Protein AF-A0A7Y5PZ79-F1 (afdb_monomer_lite)

Secondary structure (DSSP, 8-state):
-PPPPTTSGGGGEEEEES-SEEEGGG-EEEEEEEESS-----EEEEEEE-TTT--EEEEEEES-TT-----EEEEGGGSPSEEEEEEEEEEETTPPEEEEEEEEEEESSHHHHHHHHHHHHHHHTTTS-HHHHHHHHHHHHHHHHHHT----SS---HHHHHHHHHHHHHHHTTT----STT--EEEEEEEE-SS-EEEEEEEE-TT-BTTBPEEEEEEE--TT--STHHHHTGGGTHHHHHHHHHT-EEEEE---S---HHHHHHHHHHHHTTS-EEEEEEEEEE-THHHHHHHHHHHHHHHHH-------TT-EEE--S----------

Structure (mmCIF, N/CA/C/O backbone):
data_AF-A0A7Y5PZ79-F1
#
_entry.id   AF-A0A7Y5PZ79-F1
#
loop_
_atom_site.group_PDB
_atom_site.id
_atom_site.type_symbol
_atom_site.label_atom_id
_atom_site.label_alt_id
_atom_site.label_comp_id
_atom_site.label_asym_id
_atom_site.label_entity_id
_atom_site.label_seq_id
_atom_site.pdbx_PDB_ins_code
_atom_site.Cartn_x
_atom_site.Cartn_y
_atom_site.Cartn_z
_atom_site.occupancy
_atom_site.B_iso_or_equiv
_atom_site.auth_seq_id
_atom_site.auth_comp_id
_atom_site.auth_asym_id
_atom_site.auth_atom_id
_atom_site.pdbx_PDB_model_num
ATOM 1 N N . MET A 1 1 ? 39.754 -24.261 5.142 1.00 33.91 1 MET A N 1
ATOM 2 C CA . MET A 1 1 ? 39.285 -23.382 4.053 1.00 33.91 1 MET A CA 1
ATOM 3 C C . MET A 1 1 ? 38.651 -24.274 3.006 1.00 33.91 1 MET A C 1
ATOM 5 O O . MET A 1 1 ? 39.367 -25.058 2.399 1.00 33.91 1 MET A O 1
ATOM 9 N N . ALA A 1 2 ? 37.322 -24.265 2.905 1.00 26.12 2 ALA A N 1
ATOM 10 C CA . ALA A 1 2 ? 36.622 -24.961 1.828 1.00 26.12 2 ALA A CA 1
ATOM 11 C C . ALA A 1 2 ? 36.867 -24.210 0.503 1.00 26.12 2 ALA A C 1
ATOM 13 O O . ALA A 1 2 ? 37.031 -22.988 0.551 1.00 26.12 2 ALA A O 1
ATOM 14 N N . PRO A 1 3 ? 36.936 -24.900 -0.648 1.00 32.75 3 PRO A N 1
ATOM 15 C CA . PRO A 1 3 ? 37.120 -24.236 -1.929 1.00 32.75 3 PRO A CA 1
ATOM 16 C C . PRO A 1 3 ? 35.895 -23.371 -2.249 1.00 32.75 3 PRO A C 1
ATOM 18 O O . PRO A 1 3 ? 34.754 -23.818 -2.127 1.00 32.75 3 PRO A O 1
ATOM 21 N N . TYR A 1 4 ? 36.182 -22.125 -2.617 1.00 32.53 4 TYR A N 1
ATOM 22 C CA . TYR A 1 4 ? 35.267 -21.117 -3.149 1.00 32.53 4 TYR A CA 1
ATOM 23 C C . TYR A 1 4 ? 34.469 -21.725 -4.319 1.00 32.53 4 TYR A C 1
ATOM 25 O O . TYR A 1 4 ? 35.073 -22.319 -5.214 1.00 32.53 4 TYR A O 1
ATOM 33 N N . ARG A 1 5 ? 33.131 -21.658 -4.294 1.00 33.03 5 ARG A N 1
ATOM 34 C CA . ARG A 1 5 ? 32.281 -22.149 -5.391 1.00 33.03 5 ARG A CA 1
ATOM 35 C C . ARG A 1 5 ? 32.004 -21.004 -6.361 1.00 33.03 5 ARG A C 1
ATOM 37 O O . ARG A 1 5 ? 31.430 -19.998 -5.972 1.00 33.03 5 ARG A O 1
ATOM 44 N N . GLU A 1 6 ? 32.344 -21.219 -7.627 1.00 39.41 6 GLU A N 1
ATOM 45 C CA . GLU A 1 6 ? 32.191 -20.328 -8.797 1.00 39.41 6 GLU A CA 1
ATOM 46 C C . GLU A 1 6 ? 30.727 -19.953 -9.162 1.00 39.41 6 GLU A C 1
ATOM 48 O O . GLU A 1 6 ? 30.437 -19.570 -10.290 1.00 39.41 6 GLU A O 1
ATOM 53 N N . GLY A 1 7 ? 29.779 -20.084 -8.228 1.00 38.81 7 GLY A N 1
ATOM 54 C CA . GLY A 1 7 ? 28.352 -19.805 -8.431 1.00 38.81 7 GLY A CA 1
ATOM 55 C C . GLY A 1 7 ? 27.723 -18.856 -7.407 1.00 38.81 7 GLY A C 1
ATOM 56 O O . GLY A 1 7 ? 26.575 -18.466 -7.599 1.00 38.81 7 GLY A O 1
ATOM 57 N N . ASP A 1 8 ? 28.447 -18.470 -6.351 1.00 41.50 8 ASP A N 1
ATOM 58 C CA . ASP A 1 8 ? 27.910 -17.617 -5.276 1.00 41.50 8 ASP A CA 1
ATOM 59 C C . ASP A 1 8 ? 28.097 -16.107 -5.548 1.00 41.50 8 ASP A C 1
ATOM 61 O O . ASP A 1 8 ? 27.495 -15.276 -4.870 1.00 41.50 8 ASP A O 1
ATOM 65 N N . ASP A 1 9 ? 28.873 -15.738 -6.574 1.00 45.56 9 ASP A N 1
ATOM 66 C CA . ASP A 1 9 ? 29.188 -14.339 -6.900 1.00 45.56 9 ASP A CA 1
ATOM 67 C C . ASP A 1 9 ? 28.043 -13.601 -7.617 1.00 45.56 9 ASP A C 1
ATOM 69 O O . ASP A 1 9 ? 27.993 -12.377 -7.615 1.00 45.56 9 ASP A O 1
ATOM 73 N N . TYR A 1 10 ? 27.059 -14.309 -8.174 1.00 47.44 10 TYR A N 1
ATOM 74 C CA . TYR A 1 10 ? 25.989 -13.710 -8.985 1.00 47.44 10 TYR A CA 1
ATOM 75 C C . TYR A 1 10 ? 24.860 -13.034 -8.184 1.00 47.44 10 TYR A C 1
ATOM 77 O O . TYR A 1 10 ? 23.980 -12.406 -8.771 1.00 47.44 10 TYR A O 1
ATOM 85 N N . ALA A 1 11 ? 24.878 -13.124 -6.850 1.00 50.56 11 ALA A N 1
ATOM 86 C CA . ALA A 1 11 ? 23.863 -12.539 -5.965 1.00 50.56 11 ALA A CA 1
ATOM 87 C C . ALA A 1 11 ? 23.956 -11.003 -5.812 1.00 50.56 11 ALA A C 1
ATOM 89 O O . ALA A 1 11 ? 23.213 -10.419 -5.024 1.00 50.56 11 ALA A O 1
ATOM 90 N N . ASN A 1 12 ? 24.861 -10.345 -6.546 1.00 57.88 12 ASN A N 1
ATOM 91 C CA . ASN A 1 12 ? 25.224 -8.942 -6.333 1.00 57.88 12 ASN A CA 1
ATOM 92 C C . ASN A 1 12 ? 24.729 -7.984 -7.427 1.00 57.88 12 ASN A C 1
ATOM 94 O O . ASN A 1 12 ? 25.174 -6.844 -7.455 1.00 57.88 12 ASN A O 1
ATOM 98 N N . LEU A 1 13 ? 23.833 -8.397 -8.325 1.00 61.34 13 LEU A N 1
ATOM 99 C CA . LEU A 1 13 ? 23.245 -7.495 -9.323 1.00 61.34 13 LEU A CA 1
ATOM 100 C C . LEU A 1 13 ? 21.867 -7.006 -8.859 1.00 61.34 13 LEU A C 1
ATOM 102 O O . LEU A 1 13 ? 20.959 -7.802 -8.627 1.00 61.34 13 LEU A O 1
ATOM 106 N N . GLY A 1 14 ? 21.712 -5.689 -8.733 1.00 69.69 14 GLY A N 1
ATOM 107 C CA . GLY A 1 14 ? 20.435 -5.015 -8.527 1.00 69.69 14 GLY A CA 1
ATOM 108 C C . GLY A 1 14 ? 19.861 -4.533 -9.856 1.00 69.69 14 GLY A C 1
ATOM 109 O O . GLY A 1 14 ? 20.581 -3.998 -10.692 1.00 69.69 14 GLY A O 1
ATOM 110 N N . LEU A 1 15 ? 18.558 -4.701 -10.072 1.00 74.44 15 LEU A N 1
ATOM 111 C CA . LEU A 1 15 ? 17.889 -4.112 -11.232 1.00 74.44 15 LEU A CA 1
ATOM 112 C C . LEU A 1 15 ? 17.407 -2.702 -10.902 1.00 74.44 15 LEU A C 1
ATOM 114 O O . LEU A 1 15 ? 16.688 -2.489 -9.924 1.00 74.44 15 LEU A O 1
ATOM 118 N N . VAL A 1 16 ? 17.752 -1.757 -11.768 1.00 76.56 16 VAL A N 1
ATOM 119 C CA . VAL A 1 16 ? 17.289 -0.374 -11.712 1.00 76.56 16 VAL A CA 1
ATOM 120 C C . VAL A 1 16 ? 16.392 -0.114 -12.911 1.00 76.56 16 VAL A C 1
ATOM 122 O O . VAL A 1 16 ? 16.724 -0.411 -14.054 1.00 76.56 16 VAL A O 1
ATOM 125 N N . LEU A 1 17 ? 15.211 0.429 -12.643 1.00 79.38 17 LEU A N 1
ATOM 126 C CA . LEU A 1 17 ? 14.244 0.812 -13.664 1.00 79.38 17 LEU A CA 1
ATOM 127 C C . LEU A 1 17 ? 14.212 2.330 -13.737 1.00 79.38 17 LEU A C 1
ATOM 129 O O . LEU A 1 17 ? 14.071 2.979 -12.703 1.00 79.38 17 LEU A O 1
ATOM 133 N N . SER A 1 18 ? 14.270 2.909 -14.940 1.00 82.88 18 SER A N 1
ATOM 134 C CA . SER A 1 18 ? 14.101 4.365 -15.094 1.00 82.88 18 SER A CA 1
ATOM 135 C C . SER A 1 18 ? 12.718 4.841 -14.660 1.00 82.88 18 SER A C 1
ATOM 137 O O . SER A 1 18 ? 12.537 6.001 -14.297 1.00 82.88 18 SER A O 1
ATOM 139 N N . SER A 1 19 ? 11.733 3.943 -14.682 1.00 88.00 19 SER A N 1
ATOM 140 C CA . SER A 1 19 ? 10.404 4.177 -14.144 1.00 88.00 19 SER A CA 1
ATOM 141 C C . SER A 1 19 ? 9.721 2.846 -13.845 1.00 88.00 19 SER A C 1
ATOM 143 O O . SER A 1 19 ? 9.702 1.963 -14.698 1.00 88.00 19 SER A O 1
ATOM 145 N N . ARG A 1 20 ? 9.127 2.710 -12.657 1.00 90.75 20 ARG A N 1
ATOM 146 C CA . ARG A 1 20 ? 8.216 1.600 -12.323 1.00 90.75 20 ARG A CA 1
ATOM 147 C C . ARG A 1 20 ? 6.754 1.952 -12.609 1.00 90.75 20 ARG A C 1
ATOM 149 O O . ARG A 1 20 ? 5.937 1.055 -12.763 1.00 90.75 20 ARG A O 1
ATOM 156 N N . LEU A 1 21 ? 6.430 3.244 -12.727 1.00 94.12 21 LEU A N 1
ATOM 157 C CA . LEU A 1 21 ? 5.146 3.739 -13.230 1.00 94.12 21 LEU A CA 1
ATOM 158 C C . LEU A 1 21 ? 5.367 4.374 -14.605 1.00 94.12 21 LEU A C 1
ATOM 160 O O . LEU A 1 21 ? 5.636 5.569 -14.733 1.00 94.12 21 LEU A O 1
ATOM 164 N N . CYS A 1 22 ? 5.287 3.559 -15.646 1.00 92.38 22 CYS A N 1
ATOM 165 C CA . CYS A 1 22 ? 5.572 3.950 -17.013 1.00 92.38 22 CYS A CA 1
ATOM 166 C C . CYS A 1 22 ? 4.358 4.616 -17.676 1.00 92.38 22 CYS A C 1
ATOM 168 O O . CYS A 1 22 ? 3.215 4.178 -17.520 1.00 92.38 22 CYS A O 1
ATOM 170 N N . ASN A 1 23 ? 4.609 5.645 -18.486 1.00 91.75 23 ASN A N 1
ATOM 171 C CA . ASN A 1 23 ? 3.589 6.205 -19.362 1.00 91.75 23 ASN A CA 1
ATOM 172 C C . ASN A 1 23 ? 3.627 5.498 -20.721 1.00 91.75 23 ASN A C 1
ATOM 174 O O . ASN A 1 23 ? 4.656 5.452 -21.394 1.00 91.75 23 ASN A O 1
ATOM 178 N N . ARG A 1 24 ? 2.483 4.980 -21.162 1.00 89.12 24 ARG A N 1
ATOM 179 C CA . ARG A 1 24 ? 2.347 4.239 -22.421 1.00 89.12 24 ARG A CA 1
ATOM 180 C C . ARG A 1 24 ? 2.813 5.047 -23.642 1.00 89.12 24 ARG A C 1
ATOM 182 O O . ARG A 1 24 ? 3.353 4.483 -24.594 1.00 89.12 24 ARG A O 1
ATOM 189 N N . SER A 1 25 ? 2.609 6.368 -23.629 1.00 85.38 25 SER A N 1
ATOM 190 C CA . SER A 1 25 ? 2.958 7.256 -24.747 1.00 85.38 25 SER A CA 1
ATOM 191 C C . SER A 1 25 ? 4.455 7.523 -24.898 1.00 85.38 25 SER A C 1
ATOM 193 O O . SER A 1 25 ? 4.878 7.864 -26.009 1.00 85.38 25 SER A O 1
ATOM 195 N N . ASP A 1 26 ? 5.238 7.344 -23.827 1.00 82.75 26 ASP A N 1
ATOM 196 C CA . ASP A 1 26 ? 6.700 7.533 -23.832 1.00 82.75 26 ASP A CA 1
ATOM 197 C C . ASP A 1 26 ? 7.348 6.558 -24.822 1.00 82.75 26 ASP A C 1
ATOM 199 O O . ASP A 1 26 ? 8.379 6.831 -25.429 1.00 82.75 26 ASP A O 1
ATOM 203 N N . GLY A 1 27 ? 6.665 5.442 -25.079 1.00 71.50 27 GLY A N 1
ATOM 204 C CA . GLY A 1 27 ? 7.021 4.464 -26.084 1.00 71.50 27 GLY A CA 1
ATOM 205 C C . GLY A 1 27 ? 8.092 3.504 -25.607 1.00 71.50 27 GLY A C 1
ATOM 206 O O . GLY A 1 27 ? 7.957 2.328 -25.913 1.00 71.50 27 GLY A O 1
ATOM 207 N N . THR A 1 28 ? 9.076 3.959 -24.830 1.00 72.00 28 THR A N 1
ATOM 208 C CA . THR A 1 28 ? 10.089 3.093 -24.224 1.00 72.00 28 THR A CA 1
ATOM 209 C C . THR A 1 28 ? 10.301 3.367 -22.737 1.00 72.00 28 THR A C 1
ATOM 211 O O . THR A 1 28 ? 10.193 4.499 -22.274 1.00 72.00 28 THR A O 1
ATOM 214 N N . THR A 1 29 ? 10.599 2.314 -21.975 1.00 75.00 29 THR A N 1
ATOM 215 C CA . THR A 1 29 ? 11.223 2.399 -20.641 1.00 75.00 29 THR A CA 1
ATOM 216 C C . THR A 1 29 ? 12.551 1.654 -20.673 1.00 75.00 29 THR A C 1
ATOM 218 O O . THR A 1 29 ? 12.747 0.836 -21.571 1.00 75.00 29 THR A O 1
ATOM 221 N N . SER A 1 30 ? 13.454 1.960 -19.740 1.00 75.50 30 SER A N 1
ATOM 222 C CA . SER A 1 30 ? 14.789 1.365 -19.666 1.00 75.50 30 SER A CA 1
ATOM 223 C C . SER A 1 30 ? 14.988 0.602 -18.363 1.00 75.50 30 SER A C 1
ATOM 225 O O . SER A 1 30 ? 14.691 1.108 -17.279 1.00 75.50 30 SER A O 1
ATOM 227 N N . VAL A 1 31 ? 15.550 -0.594 -18.488 1.00 74.25 31 VAL A N 1
ATOM 228 C CA . VAL A 1 31 ? 16.067 -1.403 -17.380 1.00 74.25 31 VAL A CA 1
ATOM 229 C C . VAL A 1 31 ? 17.585 -1.303 -17.409 1.00 74.25 31 VAL A C 1
ATOM 231 O O . VAL A 1 31 ? 18.147 -1.360 -18.493 1.00 74.25 31 VAL A O 1
ATOM 234 N N . SER A 1 32 ? 18.241 -1.161 -16.266 1.00 71.88 32 SER A N 1
ATOM 235 C CA . SER A 1 32 ? 19.691 -1.283 -16.109 1.00 71.88 32 SER A CA 1
ATOM 236 C C . SER A 1 32 ? 20.014 -2.245 -14.970 1.00 71.88 32 SER A C 1
ATOM 238 O O . SER A 1 32 ? 19.192 -2.455 -14.077 1.00 71.88 32 SER A O 1
ATOM 240 N N . ALA A 1 33 ? 21.203 -2.840 -14.999 1.00 69.56 33 ALA A N 1
ATOM 241 C CA . ALA A 1 33 ? 21.708 -3.653 -13.903 1.00 69.56 33 ALA A CA 1
ATOM 242 C C . ALA A 1 33 ? 22.833 -2.881 -13.212 1.00 69.56 33 ALA A C 1
ATOM 244 O O . ALA A 1 33 ? 23.784 -2.448 -13.853 1.00 69.56 33 ALA A O 1
ATOM 245 N N . GLU A 1 34 ? 22.715 -2.687 -11.908 1.00 68.88 34 GLU A N 1
ATOM 246 C CA . GLU A 1 34 ? 23.759 -2.090 -11.092 1.00 68.88 34 GLU A CA 1
ATOM 247 C C . GLU A 1 34 ? 24.411 -3.157 -10.233 1.00 68.88 34 GLU A C 1
ATOM 249 O O . GLU A 1 34 ? 23.771 -4.071 -9.713 1.00 68.88 34 GLU A O 1
ATOM 254 N N . GLU A 1 35 ? 25.715 -3.029 -10.086 1.00 63.81 35 GLU A N 1
ATOM 255 C CA . GLU A 1 35 ? 26.493 -3.913 -9.254 1.00 63.81 35 GLU A CA 1
ATOM 256 C C . GLU A 1 35 ? 26.470 -3.426 -7.800 1.00 63.81 35 GLU A C 1
ATOM 258 O O . GLU A 1 35 ? 26.852 -2.300 -7.490 1.00 63.81 35 GLU A O 1
ATOM 263 N N . LEU A 1 36 ? 26.010 -4.284 -6.891 1.00 59.72 36 LEU A N 1
ATOM 264 C CA . LEU A 1 36 ? 25.959 -4.017 -5.454 1.00 59.72 36 LEU A CA 1
ATOM 265 C C . LEU A 1 36 ? 27.339 -4.197 -4.794 1.00 59.72 36 LEU A C 1
ATOM 267 O O . LEU A 1 36 ? 27.604 -3.580 -3.762 1.00 59.72 36 LEU A O 1
ATOM 271 N N . TYR A 1 37 ? 28.218 -5.014 -5.393 1.00 56.09 37 TYR A N 1
ATOM 272 C CA . TYR A 1 37 ? 29.598 -5.267 -4.960 1.00 56.09 37 TYR A CA 1
ATOM 273 C C . TYR A 1 37 ? 30.492 -5.589 -6.165 1.00 56.09 37 TYR A C 1
ATOM 275 O O . TYR A 1 37 ? 30.064 -6.396 -6.979 1.00 56.09 37 TYR A O 1
ATOM 283 N N . PRO A 1 38 ? 31.722 -5.048 -6.261 1.00 57.12 38 PRO A N 1
ATOM 284 C CA . PRO A 1 38 ? 32.552 -5.149 -7.461 1.00 57.12 38 PRO A CA 1
ATOM 285 C C . PRO A 1 38 ? 32.905 -6.599 -7.820 1.00 57.12 38 PRO A C 1
ATOM 287 O O . PRO A 1 38 ? 33.696 -7.241 -7.125 1.00 57.12 38 PRO A O 1
ATOM 290 N N . LEU A 1 39 ? 32.358 -7.094 -8.924 1.00 53.97 39 LEU A N 1
ATOM 291 C CA . LEU A 1 39 ? 32.693 -8.344 -9.588 1.00 53.97 39 LEU A CA 1
ATOM 292 C C . LEU A 1 39 ? 33.375 -8.020 -10.912 1.00 53.97 39 LEU A C 1
ATOM 294 O O . LEU A 1 39 ? 33.111 -7.030 -11.584 1.00 53.97 39 LEU A O 1
ATOM 298 N N . SER A 1 40 ? 34.263 -8.908 -11.340 1.00 54.44 40 SER A N 1
ATOM 299 C CA . SER A 1 40 ? 34.885 -8.822 -12.664 1.00 54.44 40 SER A CA 1
ATOM 300 C C . SER A 1 40 ? 33.969 -9.433 -13.735 1.00 54.44 40 SER A C 1
ATOM 302 O O . SER A 1 40 ? 34.376 -10.353 -14.443 1.00 54.44 40 SER A O 1
ATOM 304 N N . LEU A 1 41 ? 32.710 -8.985 -13.824 1.00 55.75 41 LEU A N 1
ATOM 305 C CA . LEU A 1 41 ? 31.782 -9.439 -14.864 1.00 55.75 41 LEU A CA 1
ATOM 306 C C . LEU A 1 41 ? 32.123 -8.751 -16.192 1.00 55.75 41 LEU A C 1
ATOM 308 O O . LEU A 1 41 ? 32.137 -7.529 -16.292 1.00 55.75 41 LEU A O 1
ATOM 312 N N . VAL A 1 42 ? 32.425 -9.549 -17.220 1.00 51.38 42 VAL A N 1
ATOM 313 C CA . VAL A 1 42 ? 32.928 -9.037 -18.510 1.00 51.38 42 VAL A CA 1
ATOM 314 C C . VAL A 1 42 ? 31.801 -8.871 -19.543 1.00 51.38 42 VAL A C 1
ATOM 316 O O . VAL A 1 42 ? 31.908 -8.028 -20.426 1.00 51.38 42 VAL A O 1
ATOM 319 N N . HIS A 1 43 ? 30.721 -9.656 -19.441 1.00 58.47 43 HIS A N 1
ATOM 320 C CA . HIS A 1 43 ? 29.583 -9.635 -20.372 1.00 58.47 43 HIS A CA 1
ATOM 321 C C . HIS A 1 43 ? 28.287 -9.944 -19.619 1.00 58.47 43 HIS A C 1
ATOM 323 O O . HIS A 1 43 ? 28.205 -10.993 -18.984 1.00 58.47 43 HIS A O 1
ATOM 329 N N . VAL A 1 44 ? 27.281 -9.070 -19.709 1.00 60.47 44 VAL A N 1
ATOM 330 C CA . VAL A 1 44 ? 25.934 -9.308 -19.164 1.00 60.47 44 VAL A CA 1
ATOM 331 C C . VAL A 1 44 ? 24.909 -9.087 -20.273 1.00 60.47 44 VAL A C 1
ATOM 333 O O . VAL A 1 44 ? 24.802 -7.986 -20.812 1.00 60.47 44 VAL A O 1
ATOM 336 N N . ARG A 1 45 ? 24.135 -10.125 -20.608 1.00 65.00 45 ARG A N 1
ATOM 337 C CA . ARG A 1 45 ? 22.928 -9.989 -21.438 1.00 65.00 45 ARG A CA 1
ATOM 338 C C . ARG A 1 45 ? 21.718 -9.795 -20.535 1.00 65.00 45 ARG A C 1
ATOM 340 O O . ARG A 1 45 ? 21.531 -10.567 -19.593 1.00 65.00 45 ARG A O 1
ATOM 347 N N . ILE A 1 46 ? 20.888 -8.806 -20.848 1.00 65.88 46 ILE A N 1
ATOM 348 C CA . ILE A 1 46 ? 19.601 -8.590 -20.183 1.00 65.88 46 ILE A CA 1
ATOM 349 C C . ILE A 1 46 ? 18.506 -8.956 -21.183 1.00 65.88 46 ILE A C 1
ATOM 351 O O . ILE A 1 46 ? 18.425 -8.370 -22.263 1.00 65.88 46 ILE A O 1
ATOM 355 N N . CYS A 1 47 ? 17.679 -9.931 -20.818 1.00 66.38 47 CYS A N 1
ATOM 356 C CA . CYS A 1 47 ? 16.471 -10.285 -21.555 1.00 66.38 47 CYS A CA 1
ATOM 357 C C . CYS A 1 47 ? 15.266 -9.883 -20.714 1.00 66.38 47 CYS A C 1
ATOM 359 O O . CYS A 1 47 ? 15.096 -10.379 -19.597 1.00 66.38 47 CYS A O 1
ATOM 361 N N . CYS A 1 48 ? 14.434 -9.003 -21.266 1.00 66.88 48 CYS A N 1
ATOM 362 C CA . CYS A 1 48 ? 13.193 -8.573 -20.640 1.00 66.88 48 CYS A CA 1
ATOM 363 C C . CYS A 1 48 ? 12.009 -9.124 -21.434 1.00 66.88 48 CYS A C 1
ATOM 365 O O . CYS A 1 48 ? 11.914 -8.894 -22.643 1.00 66.88 48 CYS A O 1
ATOM 367 N N . MET A 1 49 ? 11.093 -9.809 -20.748 1.00 69.19 49 MET A N 1
ATOM 368 C CA . MET A 1 49 ? 9.853 -10.306 -21.341 1.00 69.19 49 MET A CA 1
ATOM 369 C C . MET A 1 49 ? 8.630 -9.743 -20.624 1.00 69.19 49 MET A C 1
ATOM 371 O O . MET A 1 49 ? 8.553 -9.716 -19.395 1.00 69.19 49 MET A O 1
ATOM 375 N N . LEU A 1 50 ? 7.642 -9.331 -21.419 1.00 70.50 50 LEU A N 1
ATOM 376 C CA . LEU A 1 50 ? 6.312 -8.953 -20.947 1.00 70.50 50 LEU A CA 1
ATOM 377 C C . LEU A 1 50 ? 5.314 -10.046 -21.374 1.00 70.50 50 LEU A C 1
ATOM 379 O O . LEU A 1 50 ? 4.975 -10.110 -22.563 1.00 70.50 50 LEU A O 1
ATOM 383 N N . PRO A 1 51 ? 4.803 -10.885 -20.444 1.00 59.56 51 PRO A N 1
ATOM 384 C CA . PRO A 1 51 ? 4.031 -12.104 -20.742 1.00 59.56 51 PRO A CA 1
ATOM 385 C C . PRO A 1 51 ? 2.750 -11.918 -21.577 1.00 59.56 51 PRO A C 1
ATOM 387 O O . PRO A 1 51 ? 2.158 -12.895 -22.026 1.00 59.56 51 PRO A O 1
ATOM 390 N N . LYS A 1 52 ? 2.313 -10.674 -21.815 1.00 60.16 52 LYS A N 1
ATOM 391 C CA . LYS A 1 52 ? 1.143 -10.327 -22.644 1.00 60.16 52 LYS A CA 1
ATOM 392 C C . LYS A 1 52 ? 1.466 -9.686 -23.995 1.00 60.16 52 LYS A C 1
ATOM 394 O O . LYS A 1 52 ? 0.570 -9.530 -24.817 1.00 60.16 52 LYS A O 1
ATOM 399 N N . LEU A 1 53 ? 2.717 -9.300 -24.225 1.00 56.34 53 LEU A N 1
ATOM 400 C CA . LEU A 1 53 ? 3.149 -8.684 -25.480 1.00 56.34 53 LEU A CA 1
ATOM 401 C C . LEU A 1 53 ? 3.917 -9.650 -26.374 1.00 56.34 53 LEU A C 1
ATOM 403 O O . LEU A 1 53 ? 4.005 -9.410 -27.575 1.00 56.34 53 LEU A O 1
ATOM 407 N N . GLY A 1 54 ? 4.490 -10.714 -25.798 1.00 50.31 54 GLY A N 1
ATOM 408 C CA . GLY A 1 54 ? 5.431 -11.582 -26.509 1.00 50.31 54 GLY A CA 1
ATOM 409 C C . GLY A 1 54 ? 6.673 -10.835 -27.010 1.00 50.31 54 GLY A C 1
ATOM 410 O O . GLY A 1 54 ? 7.445 -11.391 -27.786 1.00 50.31 54 GLY A O 1
ATOM 411 N N . GLU A 1 55 ? 6.855 -9.574 -26.604 1.00 55.31 55 GLU A N 1
ATOM 412 C CA . GLU A 1 55 ? 8.038 -8.791 -26.918 1.00 55.31 55 GLU A CA 1
ATOM 413 C C . GLU A 1 55 ? 9.166 -9.271 -26.011 1.00 55.31 55 GLU A C 1
ATOM 415 O O . GLU A 1 55 ? 9.132 -9.091 -24.792 1.00 55.31 55 GLU A O 1
ATOM 420 N N . VAL A 1 56 ? 10.131 -9.927 -26.646 1.00 52.66 56 VAL A N 1
ATOM 421 C CA . VAL A 1 56 ? 11.439 -10.232 -26.087 1.00 52.66 56 VAL A CA 1
ATOM 422 C C . VAL A 1 56 ? 12.363 -9.134 -26.593 1.00 52.66 56 VAL A C 1
ATOM 424 O O . VAL A 1 56 ? 12.649 -9.063 -27.790 1.00 52.66 56 VAL A O 1
ATOM 427 N N . SER A 1 57 ? 12.770 -8.238 -25.700 1.00 58.50 57 SER A N 1
ATOM 428 C CA . SER A 1 57 ? 13.866 -7.320 -25.998 1.00 58.50 57 SER A CA 1
ATOM 429 C C . SER A 1 57 ? 15.147 -7.963 -25.487 1.00 58.50 57 SER A C 1
ATOM 431 O O . SER A 1 57 ? 15.396 -7.974 -24.281 1.00 58.50 57 SER A O 1
ATOM 433 N N . ASP A 1 58 ? 15.937 -8.499 -26.415 1.00 52.00 58 ASP A N 1
ATOM 434 C CA . ASP A 1 58 ? 17.278 -9.004 -26.141 1.00 52.00 58 ASP A CA 1
ATOM 435 C C . ASP A 1 58 ? 18.291 -7.884 -26.359 1.00 52.00 58 ASP A C 1
ATOM 437 O O . ASP A 1 58 ? 18.366 -7.298 -27.444 1.00 52.00 58 ASP A O 1
ATOM 441 N N . TYR A 1 59 ? 19.083 -7.587 -25.330 1.00 54.91 59 TYR A N 1
ATOM 442 C CA . TYR A 1 59 ? 20.208 -6.671 -25.456 1.00 54.91 59 TYR A CA 1
ATOM 443 C C . TYR A 1 59 ? 21.482 -7.316 -24.923 1.00 54.91 59 TYR A C 1
ATOM 445 O O . TYR A 1 59 ? 21.547 -7.771 -23.779 1.00 54.91 59 TYR A O 1
ATOM 453 N N . GLU A 1 60 ? 22.502 -7.337 -25.771 1.00 48.38 60 GLU A N 1
ATOM 454 C CA . GLU A 1 60 ? 23.840 -7.813 -25.456 1.00 48.38 60 GLU A CA 1
ATOM 455 C C . GLU A 1 60 ? 24.778 -6.614 -25.472 1.00 48.38 60 GLU A C 1
ATOM 457 O O . GLU A 1 60 ? 24.871 -5.908 -26.478 1.00 48.38 60 GLU A O 1
ATOM 462 N N . ALA A 1 61 ? 25.452 -6.364 -24.354 1.00 49.91 61 ALA A N 1
ATOM 463 C CA . ALA A 1 61 ? 26.510 -5.373 -24.311 1.00 49.91 61 ALA A CA 1
ATOM 464 C C . ALA A 1 61 ? 27.845 -6.037 -24.032 1.00 49.91 61 ALA A C 1
ATOM 466 O O . ALA A 1 61 ? 27.967 -6.891 -23.152 1.00 49.91 61 ALA A O 1
ATOM 467 N N . ALA A 1 62 ? 28.838 -5.584 -24.782 1.00 44.16 62 ALA A N 1
ATOM 468 C CA . ALA A 1 62 ? 30.231 -5.882 -24.553 1.00 44.16 62 ALA A CA 1
ATOM 469 C C . ALA A 1 62 ? 30.910 -4.630 -23.972 1.00 44.16 62 ALA A C 1
ATOM 471 O O . ALA A 1 62 ? 30.734 -3.532 -24.500 1.00 44.16 62 ALA A O 1
ATOM 472 N N . GLU A 1 63 ? 31.694 -4.849 -22.913 1.00 48.53 63 GLU A N 1
ATOM 473 C CA . GLU A 1 63 ? 32.807 -4.002 -22.454 1.00 48.53 63 GLU A CA 1
ATOM 474 C C . GLU A 1 63 ? 32.482 -2.672 -21.734 1.00 48.53 63 GLU A C 1
ATOM 476 O O . GLU A 1 63 ? 32.834 -1.595 -22.203 1.00 48.53 63 GLU A O 1
ATOM 481 N N . ASP A 1 64 ? 31.947 -2.752 -20.509 1.00 48.28 64 ASP A N 1
ATOM 482 C CA . ASP A 1 64 ? 32.413 -1.901 -19.393 1.00 48.28 64 ASP A CA 1
ATOM 483 C C . ASP A 1 64 ? 32.166 -2.619 -18.046 1.00 48.28 64 ASP A C 1
ATOM 485 O O . ASP A 1 64 ? 31.017 -2.708 -17.606 1.00 48.28 64 ASP A O 1
ATOM 489 N N . PRO A 1 65 ? 33.209 -3.154 -17.377 1.00 48.91 65 PRO A N 1
ATOM 490 C CA . PRO A 1 65 ? 33.059 -3.871 -16.109 1.00 48.91 65 PRO A CA 1
ATOM 491 C C . PRO A 1 65 ? 32.624 -2.976 -14.938 1.00 48.91 65 PRO A C 1
ATOM 493 O O . PRO A 1 65 ? 32.362 -3.497 -13.862 1.00 48.91 65 PRO A O 1
ATOM 496 N N . TRP A 1 66 ? 32.545 -1.651 -15.115 1.00 47.41 66 TRP A N 1
ATOM 497 C CA . TRP A 1 66 ? 32.213 -0.712 -14.036 1.00 47.41 66 TRP A CA 1
ATOM 498 C C . TRP A 1 66 ? 30.891 0.034 -14.238 1.00 47.41 66 TRP A C 1
ATOM 500 O O . TRP A 1 66 ? 30.495 0.811 -13.367 1.00 47.41 66 TRP A O 1
ATOM 510 N N . ASN A 1 67 ? 30.207 -0.160 -15.371 1.00 50.41 67 ASN A N 1
ATOM 511 C CA . ASN A 1 67 ? 28.983 0.574 -15.687 1.00 50.41 67 ASN A CA 1
ATOM 512 C C . ASN A 1 67 ? 28.047 -0.224 -16.611 1.00 50.41 67 ASN A C 1
ATOM 514 O O . ASN A 1 67 ? 27.962 0.027 -17.812 1.00 50.41 67 ASN A O 1
ATOM 518 N N . ILE A 1 68 ? 27.287 -1.165 -16.043 1.00 54.09 68 ILE A N 1
ATOM 519 C CA . ILE A 1 68 ? 26.287 -1.967 -16.773 1.00 54.09 68 ILE A CA 1
ATOM 520 C C . ILE A 1 68 ? 24.946 -1.199 -16.845 1.00 54.09 68 ILE A C 1
ATOM 522 O O . ILE A 1 68 ? 23.855 -1.719 -16.609 1.00 54.09 68 ILE A O 1
ATOM 526 N N . SER A 1 69 ? 24.992 0.088 -17.201 1.00 53.84 69 SER A N 1
ATOM 527 C CA . SER A 1 69 ? 23.778 0.824 -17.563 1.00 53.84 69 SER A CA 1
ATOM 528 C C . SER A 1 69 ? 23.412 0.495 -19.008 1.00 53.84 69 SER A C 1
ATOM 530 O O . SER A 1 69 ? 23.791 1.193 -19.946 1.00 53.84 69 SER A O 1
ATOM 532 N N . LEU A 1 70 ? 22.722 -0.630 -19.200 1.00 58.16 70 LEU A N 1
ATOM 533 C CA . LEU A 1 70 ? 22.304 -1.110 -20.517 1.00 58.16 70 LEU A CA 1
ATOM 534 C C . LEU A 1 70 ? 20.821 -0.842 -20.718 1.00 58.16 70 LEU A C 1
ATOM 536 O O . LEU A 1 70 ? 20.026 -1.702 -20.358 1.00 58.16 70 LEU A O 1
ATOM 540 N N . PRO A 1 71 ? 20.412 0.310 -21.276 1.00 62.03 71 PRO A N 1
ATOM 541 C CA . PRO A 1 71 ? 19.003 0.639 -21.388 1.00 62.03 71 PRO A CA 1
ATOM 542 C C . PRO A 1 71 ? 18.297 -0.318 -22.355 1.00 62.03 71 PRO A C 1
ATOM 544 O O . PRO A 1 71 ? 18.259 -0.092 -23.565 1.00 62.03 71 PRO A O 1
ATOM 547 N N . VAL A 1 72 ? 17.675 -1.369 -21.820 1.00 63.47 72 VAL A N 1
ATOM 548 C CA . VAL A 1 72 ? 16.764 -2.213 -22.599 1.00 63.47 72 VAL A CA 1
ATOM 549 C C . VAL A 1 72 ? 15.493 -1.416 -22.841 1.00 63.47 72 VAL A C 1
ATOM 551 O O . VAL A 1 72 ? 14.723 -1.192 -21.913 1.00 63.47 72 VAL A O 1
ATOM 554 N N . SER A 1 73 ? 15.282 -0.974 -24.081 1.00 68.38 73 SER A N 1
ATOM 555 C CA . SER A 1 73 ? 14.065 -0.265 -24.477 1.00 68.38 73 SER A CA 1
ATOM 556 C C . SER A 1 73 ? 12.918 -1.247 -24.715 1.00 68.38 73 SER A C 1
ATOM 558 O O . SER A 1 73 ? 12.953 -2.046 -25.651 1.00 68.38 73 SER A O 1
ATOM 560 N N . LEU A 1 74 ? 11.884 -1.169 -23.881 1.00 71.75 74 LEU A N 1
ATOM 561 C CA . LEU A 1 74 ? 10.655 -1.962 -24.021 1.00 71.75 74 LEU A CA 1
ATOM 562 C C . LEU A 1 74 ? 9.568 -1.155 -24.723 1.00 71.75 74 LEU A C 1
ATOM 564 O O . LEU A 1 74 ? 9.280 -0.051 -24.275 1.00 71.75 74 LEU A O 1
ATOM 568 N N . ASN A 1 75 ? 8.933 -1.671 -25.782 1.00 75.12 75 ASN A N 1
ATOM 569 C CA . ASN A 1 75 ? 7.920 -0.904 -26.507 1.00 75.12 75 ASN A CA 1
ATOM 570 C C . ASN A 1 75 ? 6.566 -0.916 -25.783 1.00 75.12 75 ASN A C 1
ATOM 572 O O . ASN A 1 75 ? 5.730 -1.805 -25.927 1.00 75.12 75 ASN A O 1
ATOM 576 N N . LEU A 1 76 ? 6.298 0.157 -25.049 1.00 81.31 76 LEU A N 1
ATOM 577 C CA . LEU A 1 76 ? 5.084 0.282 -24.251 1.00 81.31 76 LEU A CA 1
ATOM 578 C C . LEU A 1 76 ? 3.846 0.639 -25.079 1.00 81.31 76 LEU A C 1
ATOM 580 O O . LEU A 1 76 ? 2.729 0.482 -24.595 1.00 81.31 76 LEU A O 1
ATOM 584 N N . ARG A 1 77 ? 3.983 1.099 -26.333 1.00 80.00 77 ARG A N 1
ATOM 585 C CA . ARG A 1 77 ? 2.829 1.607 -27.110 1.00 80.00 77 ARG A CA 1
ATOM 586 C C . ARG A 1 77 ? 1.760 0.539 -27.324 1.00 80.00 77 ARG A C 1
ATOM 588 O O . ARG A 1 77 ? 0.567 0.849 -27.378 1.00 80.00 77 ARG A O 1
ATO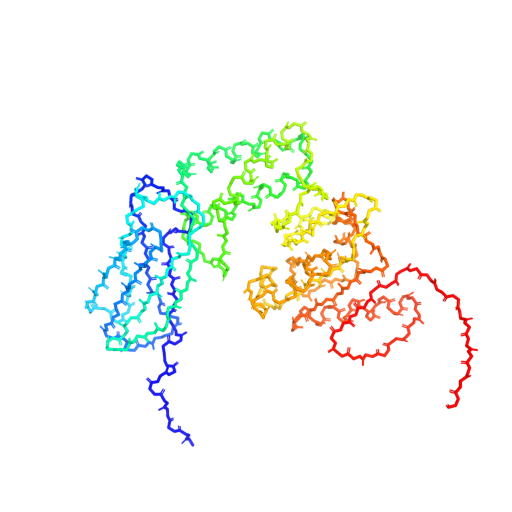M 595 N N . ARG A 1 78 ? 2.188 -0.716 -27.451 1.00 78.81 78 ARG A N 1
ATOM 596 C CA . ARG A 1 78 ? 1.309 -1.872 -27.660 1.00 78.81 78 ARG A CA 1
ATOM 597 C C . ARG A 1 78 ? 0.865 -2.528 -26.356 1.00 78.81 78 ARG A C 1
ATOM 599 O O . ARG A 1 78 ? -0.066 -3.324 -26.400 1.00 78.81 78 ARG A O 1
ATOM 606 N N . ALA A 1 79 ? 1.486 -2.177 -25.230 1.00 81.25 79 ALA A N 1
ATOM 607 C CA . ALA A 1 79 ? 1.156 -2.728 -23.927 1.00 81.25 79 ALA A CA 1
ATOM 608 C C . ALA A 1 79 ? -0.268 -2.371 -23.497 1.00 81.25 79 ALA A C 1
ATOM 610 O O . ALA A 1 79 ? -0.725 -1.239 -23.686 1.00 81.25 79 ALA A O 1
ATOM 611 N N . GLU A 1 80 ? -0.948 -3.333 -22.876 1.00 83.69 80 GLU A N 1
ATOM 612 C CA . GLU A 1 80 ? -2.144 -3.047 -22.091 1.00 83.69 80 GLU A CA 1
ATOM 613 C C . GLU A 1 80 ? -1.756 -2.215 -20.866 1.00 83.69 80 GLU A C 1
ATOM 615 O O . GLU A 1 80 ? -0.728 -2.461 -20.232 1.00 83.69 80 GLU A O 1
ATOM 620 N N . CYS A 1 81 ? -2.590 -1.238 -20.516 1.00 90.31 81 CYS A N 1
ATOM 621 C CA . CYS A 1 81 ? -2.436 -0.547 -19.246 1.00 90.31 81 CYS A CA 1
ATOM 622 C C . CYS A 1 81 ? -2.799 -1.469 -18.082 1.00 90.31 81 CYS A C 1
ATOM 624 O O . CYS A 1 81 ? -3.754 -2.242 -18.159 1.00 90.31 81 CYS A O 1
ATOM 626 N N . GLY A 1 82 ? -2.059 -1.336 -16.988 1.00 92.94 82 GLY A N 1
ATOM 627 C CA . GLY A 1 82 ? -2.208 -2.148 -15.791 1.00 92.94 82 GLY A CA 1
ATOM 628 C C . GLY A 1 82 ? -0.870 -2.437 -15.129 1.00 92.94 82 GLY A C 1
ATOM 629 O O . GLY A 1 82 ? 0.177 -1.954 -15.560 1.00 92.94 82 GLY A O 1
ATOM 630 N N . ASP A 1 83 ? -0.934 -3.231 -14.071 1.00 92.69 83 ASP A N 1
ATOM 631 C CA . ASP A 1 83 ? 0.229 -3.763 -13.371 1.00 92.69 83 ASP A CA 1
ATOM 632 C C . ASP A 1 83 ? 0.631 -5.082 -14.038 1.00 92.69 83 ASP A C 1
ATOM 634 O O . ASP A 1 83 ? -0.184 -5.999 -14.169 1.00 92.69 83 ASP A O 1
ATOM 638 N N . VAL A 1 84 ? 1.861 -5.146 -14.541 1.00 87.81 84 VAL A N 1
ATOM 639 C CA . VAL A 1 84 ? 2.349 -6.231 -15.392 1.00 87.81 84 VAL A CA 1
ATOM 640 C C . VAL A 1 84 ? 3.653 -6.770 -14.807 1.00 87.81 84 VAL A C 1
ATOM 642 O O . VAL A 1 84 ? 4.576 -5.986 -14.569 1.00 87.81 84 VAL A O 1
ATOM 645 N N . PRO A 1 85 ? 3.766 -8.092 -14.584 1.00 86.25 85 PRO A N 1
ATOM 646 C CA . PRO A 1 85 ? 5.046 -8.691 -14.253 1.00 86.25 85 PRO A CA 1
ATOM 647 C C . PRO A 1 85 ? 5.970 -8.590 -15.467 1.00 86.25 85 PRO A C 1
ATOM 649 O O . PRO A 1 85 ? 5.599 -8.963 -16.581 1.00 86.25 85 PRO A O 1
ATOM 652 N N . MET A 1 86 ? 7.170 -8.081 -15.245 1.00 82.81 86 MET A N 1
ATOM 653 C CA . MET A 1 86 ? 8.257 -8.099 -16.202 1.00 82.81 86 MET A CA 1
ATOM 654 C C . MET A 1 86 ? 9.262 -9.145 -15.752 1.00 82.81 86 MET A C 1
ATOM 656 O O . MET A 1 86 ? 9.815 -9.081 -14.654 1.00 82.81 86 MET A O 1
ATOM 660 N N . GLU A 1 87 ? 9.490 -10.110 -16.621 1.00 81.38 87 GLU A N 1
ATOM 661 C CA . GLU A 1 87 ? 10.461 -11.160 -16.394 1.00 81.38 87 GLU A CA 1
ATOM 662 C C . GLU A 1 87 ? 11.828 -10.678 -16.871 1.00 81.38 87 GLU A C 1
ATOM 664 O O . GLU A 1 87 ? 11.970 -10.267 -18.024 1.00 81.38 87 GLU A O 1
ATOM 669 N N . VAL A 1 88 ? 12.827 -10.715 -15.991 1.00 76.56 88 VAL A N 1
ATOM 670 C CA . VAL A 1 88 ? 14.194 -10.298 -16.302 1.00 76.56 88 VAL A CA 1
ATOM 671 C C . VAL A 1 88 ? 15.131 -11.472 -16.086 1.00 76.56 88 VAL A C 1
ATOM 673 O O . VAL A 1 88 ? 15.228 -12.018 -14.987 1.00 76.56 88 VAL A O 1
ATOM 676 N N . SER A 1 89 ? 15.826 -11.862 -17.149 1.00 75.44 89 SER A N 1
ATOM 677 C CA . SER A 1 89 ? 16.912 -12.840 -17.092 1.00 75.44 89 SER A CA 1
ATOM 678 C C . SER A 1 89 ? 18.242 -12.158 -17.357 1.00 75.44 89 SER A C 1
ATOM 680 O O . SER A 1 89 ? 18.369 -11.373 -18.300 1.00 75.44 89 SER A O 1
ATOM 682 N N . LEU A 1 90 ? 19.228 -12.486 -16.526 1.00 72.75 90 LEU A N 1
ATOM 683 C CA . LEU A 1 90 ? 20.595 -11.998 -16.642 1.00 72.75 90 LEU A CA 1
ATOM 684 C C . LEU A 1 90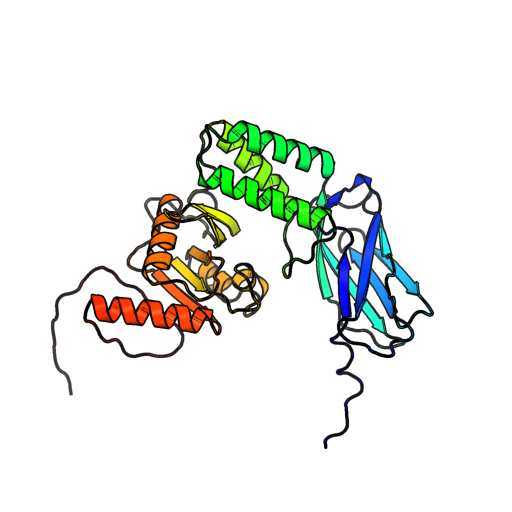 ? 21.487 -13.152 -17.084 1.00 72.75 90 LEU A C 1
ATOM 686 O O . LEU A 1 90 ? 21.465 -14.218 -16.468 1.00 72.75 90 LEU A O 1
ATOM 690 N N . TRP A 1 91 ? 22.276 -12.931 -18.132 1.00 71.56 91 TRP A N 1
ATOM 691 C CA . TRP A 1 91 ? 23.239 -13.915 -18.618 1.00 71.56 91 TRP A CA 1
ATOM 692 C C . TRP A 1 91 ? 24.663 -13.374 -18.503 1.00 71.56 91 TRP A C 1
ATOM 694 O O . TRP A 1 91 ? 25.123 -12.665 -19.404 1.00 71.56 91 TRP A O 1
ATOM 704 N N . PRO A 1 92 ? 25.355 -13.640 -17.386 1.00 67.19 92 PRO A N 1
ATOM 705 C CA . PRO A 1 92 ? 26.796 -13.466 -17.299 1.00 67.19 92 PRO A CA 1
ATOM 706 C C . PRO A 1 92 ? 27.525 -14.550 -18.115 1.00 67.19 92 PRO A C 1
ATOM 708 O O . PRO A 1 92 ? 27.662 -15.696 -17.681 1.00 67.19 92 PRO A O 1
ATOM 711 N N . GLY A 1 93 ? 28.001 -14.197 -19.312 1.00 69.44 93 GLY A N 1
ATOM 712 C CA . GLY A 1 93 ? 28.589 -15.167 -20.246 1.00 69.44 93 GLY A CA 1
ATOM 713 C C . GLY A 1 93 ? 27.588 -16.257 -20.663 1.00 69.44 93 GLY A C 1
ATOM 714 O O . GLY A 1 93 ? 26.478 -15.944 -21.087 1.00 69.44 93 GLY A O 1
ATOM 715 N N . ASP A 1 94 ? 27.970 -17.532 -20.525 1.00 70.81 94 ASP A N 1
ATOM 716 C CA . ASP A 1 94 ? 27.124 -18.691 -20.873 1.00 70.81 94 ASP A CA 1
ATOM 717 C C . ASP A 1 94 ? 26.192 -19.145 -19.730 1.00 70.81 94 ASP A C 1
ATOM 719 O O . ASP A 1 94 ? 25.395 -20.074 -19.897 1.00 70.81 94 ASP A O 1
ATOM 723 N N . PHE A 1 95 ? 26.284 -18.518 -18.554 1.00 67.38 95 PHE A N 1
ATOM 724 C CA . PHE A 1 95 ? 25.455 -18.859 -17.402 1.00 67.38 95 PHE A CA 1
ATOM 725 C C . PHE A 1 95 ? 24.200 -17.996 -17.373 1.00 67.38 95 PHE A C 1
ATOM 727 O O . PHE A 1 95 ? 24.269 -16.786 -17.533 1.00 67.38 95 PHE A O 1
ATOM 734 N N . MET A 1 96 ? 23.050 -18.616 -17.118 1.00 68.81 96 MET A N 1
ATOM 735 C CA . MET A 1 96 ? 21.788 -17.916 -16.884 1.00 68.81 96 MET A CA 1
ATOM 736 C C . MET A 1 96 ? 21.546 -17.813 -15.379 1.00 68.81 96 MET A C 1
ATOM 738 O O . MET A 1 96 ? 21.416 -18.834 -14.698 1.00 68.81 96 MET A O 1
ATOM 742 N N . ILE A 1 97 ? 21.440 -16.589 -14.869 1.00 68.44 97 ILE A N 1
ATOM 743 C CA . ILE A 1 97 ? 20.895 -16.340 -13.534 1.00 68.44 97 ILE A CA 1
ATOM 744 C C . ILE A 1 97 ? 19.369 -16.470 -13.648 1.00 68.44 97 ILE A C 1
ATOM 746 O O . ILE A 1 97 ? 18.780 -15.856 -14.546 1.00 68.44 97 ILE A O 1
ATOM 750 N N . PRO A 1 98 ? 18.720 -17.281 -12.789 1.00 60.47 98 PRO A N 1
ATOM 751 C CA . PRO A 1 98 ? 17.290 -17.522 -12.877 1.00 60.47 98 PRO A CA 1
ATOM 752 C C . PRO A 1 98 ? 16.484 -16.225 -12.807 1.00 60.47 98 PRO A C 1
ATOM 754 O O . PRO A 1 98 ? 16.824 -15.279 -12.099 1.00 60.47 98 PRO A O 1
ATOM 757 N N . LEU A 1 99 ? 15.398 -16.248 -13.571 1.00 66.19 99 LEU A N 1
ATOM 758 C CA . LEU A 1 99 ? 14.448 -15.177 -13.805 1.00 66.19 99 LEU A CA 1
ATOM 759 C C . LEU A 1 99 ? 14.025 -14.481 -12.502 1.00 66.19 99 LEU A C 1
ATOM 761 O O . LEU A 1 99 ? 13.412 -15.105 -11.634 1.00 66.19 99 LEU A O 1
ATOM 765 N N . THR A 1 100 ? 14.301 -13.184 -12.386 1.00 71.06 100 THR A N 1
ATOM 766 C CA . THR A 1 100 ? 13.608 -12.352 -11.401 1.00 71.06 100 THR A CA 1
ATOM 767 C C . THR A 1 100 ? 12.391 -11.725 -12.065 1.00 71.06 100 THR A C 1
ATOM 769 O O . THR A 1 100 ? 12.430 -11.347 -13.237 1.00 71.06 100 THR A O 1
ATOM 772 N N . THR A 1 101 ? 11.281 -11.659 -11.338 1.00 78.12 101 THR A N 1
ATOM 773 C CA . THR A 1 101 ? 10.092 -10.938 -11.792 1.00 78.12 101 THR A CA 1
ATOM 774 C C . THR A 1 101 ? 10.062 -9.607 -11.072 1.00 78.12 101 THR A C 1
ATOM 776 O O . THR A 1 101 ? 10.120 -9.581 -9.847 1.00 78.12 101 THR A O 1
ATOM 779 N N . VAL A 1 102 ? 9.973 -8.522 -11.834 1.00 81.19 102 VAL A N 1
ATOM 780 C CA . VAL A 1 102 ? 9.768 -7.175 -11.301 1.00 81.19 102 VAL A CA 1
ATOM 781 C C . VAL A 1 102 ? 8.443 -6.662 -11.822 1.00 81.19 102 VAL A C 1
ATOM 783 O O . VAL A 1 102 ? 8.153 -6.784 -13.012 1.00 81.19 102 VAL A O 1
ATOM 786 N N . GLN A 1 103 ? 7.624 -6.071 -10.965 1.00 86.25 103 GLN A N 1
ATOM 787 C CA . GLN A 1 103 ? 6.381 -5.465 -11.421 1.00 86.25 103 GLN A CA 1
ATOM 788 C C . GLN A 1 103 ? 6.621 -4.074 -12.017 1.00 86.25 103 GLN A C 1
ATOM 790 O O . GLN A 1 103 ? 7.233 -3.204 -11.394 1.00 86.25 103 GLN A O 1
ATOM 795 N N . ILE A 1 104 ? 6.071 -3.841 -13.209 1.00 88.56 104 ILE A N 1
ATOM 796 C CA . ILE A 1 104 ? 5.950 -2.505 -13.796 1.00 88.56 104 ILE A CA 1
ATOM 797 C C . ILE A 1 104 ? 4.479 -2.143 -13.965 1.00 88.56 104 ILE A C 1
ATOM 799 O O . ILE A 1 104 ? 3.629 -2.993 -14.223 1.00 88.56 104 ILE A O 1
ATOM 803 N N . SER A 1 105 ? 4.173 -0.860 -13.855 1.00 93.44 105 SER A N 1
ATOM 804 C CA . SER A 1 105 ? 2.823 -0.331 -14.000 1.00 93.44 105 SER A CA 1
ATOM 805 C C . SER A 1 105 ? 2.754 0.554 -15.228 1.00 93.44 105 SER A C 1
ATOM 807 O O . SER A 1 105 ? 3.450 1.562 -15.306 1.00 93.44 105 SER A O 1
ATOM 809 N N . ILE A 1 106 ? 1.896 0.214 -16.183 1.00 93.31 106 ILE A N 1
ATOM 810 C CA . ILE A 1 106 ? 1.747 0.953 -17.436 1.00 93.31 106 ILE A CA 1
ATOM 811 C C . ILE A 1 106 ? 0.431 1.720 -17.389 1.00 93.31 106 ILE A C 1
ATOM 813 O O . ILE A 1 106 ? -0.642 1.133 -17.249 1.00 93.31 106 ILE A O 1
ATOM 817 N N . VAL A 1 107 ? 0.493 3.041 -17.530 1.00 95.81 107 VAL A N 1
ATOM 818 C CA . VAL A 1 107 ? -0.685 3.919 -17.514 1.00 95.81 107 VAL A CA 1
ATOM 819 C C . VAL A 1 107 ? -0.659 4.894 -18.684 1.00 95.81 107 VAL A C 1
ATOM 821 O O . VAL A 1 107 ? 0.388 5.168 -19.262 1.00 95.81 107 VAL A O 1
ATOM 824 N N . GLU A 1 108 ? -1.814 5.450 -19.036 1.00 95.12 108 GLU A N 1
ATOM 825 C CA . GLU A 1 108 ? -1.887 6.574 -19.973 1.00 95.12 108 GLU A CA 1
ATOM 826 C C . GLU A 1 108 ? -1.834 7.902 -19.226 1.00 95.12 108 GLU A C 1
ATOM 828 O O . GLU A 1 108 ? -2.378 8.021 -18.123 1.00 95.12 108 GLU A O 1
ATOM 833 N N . ARG A 1 109 ? -1.232 8.913 -19.868 1.00 95.56 109 ARG A N 1
ATOM 834 C CA . ARG A 1 109 ? -1.216 10.305 -19.390 1.00 95.56 109 ARG A CA 1
ATOM 835 C C . ARG A 1 109 ? -0.678 10.420 -17.960 1.00 95.56 109 ARG A C 1
ATOM 837 O O . ARG A 1 109 ? -1.207 11.186 -17.161 1.00 95.56 109 ARG A O 1
ATOM 844 N N . ARG A 1 110 ? 0.360 9.636 -17.630 1.00 96.50 110 ARG A N 1
ATOM 845 C CA . ARG A 1 110 ? 0.940 9.551 -16.276 1.00 96.50 110 ARG A CA 1
ATOM 846 C C . ARG A 1 110 ? 1.163 10.930 -15.660 1.00 96.50 110 ARG A C 1
ATOM 848 O O . ARG A 1 110 ? 0.675 11.192 -14.569 1.00 96.50 110 ARG A O 1
ATOM 855 N N . ASP A 1 111 ? 1.882 11.795 -16.368 1.00 96.56 111 ASP A N 1
ATOM 856 C CA . ASP A 1 111 ? 2.325 13.078 -15.819 1.00 96.56 111 ASP A CA 1
ATOM 857 C C . ASP A 1 111 ? 1.146 14.039 -15.615 1.00 96.56 111 ASP A C 1
ATOM 859 O O . ASP A 1 111 ? 1.059 14.701 -14.583 1.00 96.56 111 ASP A O 1
ATOM 863 N N . GLU A 1 112 ? 0.184 14.046 -16.544 1.00 98.12 112 GLU A N 1
ATOM 864 C CA . GLU A 1 112 ? -1.061 14.812 -16.411 1.00 98.12 112 GLU A CA 1
ATOM 865 C C . GLU A 1 112 ? -1.892 14.329 -15.216 1.00 98.12 112 GLU A C 1
ATOM 867 O O . GLU A 1 112 ? -2.392 15.144 -14.444 1.00 98.12 112 GLU A O 1
ATOM 872 N N . ARG A 1 113 ? -2.017 13.007 -15.037 1.00 98.31 113 ARG A N 1
ATOM 873 C CA . ARG A 1 113 ? -2.769 12.402 -13.928 1.00 98.31 113 ARG A CA 1
ATOM 874 C C . ARG A 1 113 ? -2.115 12.680 -12.578 1.00 98.31 113 ARG A C 1
ATOM 876 O O . ARG A 1 113 ? -2.818 13.048 -11.643 1.00 98.31 113 ARG A O 1
ATOM 883 N N . LEU A 1 114 ? -0.787 12.580 -12.477 1.00 98.62 114 LEU A N 1
ATOM 884 C CA . LEU A 1 114 ? -0.057 12.927 -11.252 1.00 98.62 114 LEU A CA 1
ATOM 885 C C . LEU A 1 114 ? -0.192 14.420 -10.917 1.00 98.62 114 LEU A C 1
ATOM 887 O O . LEU A 1 114 ? -0.470 14.766 -9.770 1.00 98.62 114 LEU A O 1
ATOM 891 N N . ALA A 1 115 ? -0.077 15.306 -11.910 1.00 98.44 115 ALA A N 1
ATOM 892 C CA . ALA A 1 115 ? -0.262 16.744 -11.708 1.00 98.44 115 ALA A CA 1
ATOM 893 C C . ALA A 1 115 ? -1.702 17.103 -11.291 1.00 98.44 115 ALA A C 1
ATOM 895 O O . ALA A 1 115 ? -1.911 17.944 -10.407 1.00 98.44 115 ALA A O 1
ATOM 896 N N . ALA A 1 116 ? -2.699 16.451 -11.896 1.00 98.38 116 ALA A N 1
ATOM 897 C CA . ALA A 1 116 ? -4.100 16.605 -11.518 1.00 98.38 116 ALA A CA 1
ATOM 898 C C . ALA A 1 116 ? -4.347 16.103 -10.088 1.00 98.38 116 ALA A C 1
ATOM 900 O O . ALA A 1 116 ? -4.948 16.821 -9.294 1.00 98.38 116 ALA A O 1
ATOM 901 N N . LEU A 1 117 ? -3.816 14.930 -9.729 1.00 98.50 117 LEU A N 1
ATOM 902 C CA . LEU A 1 117 ? -3.916 14.371 -8.380 1.00 98.50 117 LEU A CA 1
ATOM 903 C C . LEU A 1 117 ? -3.322 15.318 -7.326 1.00 98.50 117 LEU A C 1
ATOM 905 O O . LEU A 1 117 ? -3.966 15.573 -6.312 1.00 98.50 117 LEU A O 1
ATOM 909 N N . ALA A 1 118 ? -2.144 15.897 -7.579 1.00 98.44 118 ALA A N 1
ATOM 910 C CA . ALA A 1 118 ? -1.537 16.886 -6.684 1.00 98.44 118 ALA A CA 1
ATOM 911 C C . ALA A 1 118 ? -2.440 18.116 -6.475 1.00 98.44 118 ALA A C 1
ATOM 913 O O . ALA A 1 118 ? -2.673 18.543 -5.345 1.00 98.44 118 ALA A O 1
ATOM 914 N N . THR A 1 119 ? -2.995 18.658 -7.562 1.00 98.06 119 THR A N 1
ATOM 915 C CA . THR A 1 119 ? -3.917 19.808 -7.519 1.00 98.06 119 THR A CA 1
ATOM 916 C C . THR A 1 119 ? -5.197 19.473 -6.748 1.00 98.06 119 THR A C 1
ATOM 918 O O . THR A 1 119 ? -5.720 20.279 -5.970 1.00 98.06 119 THR A O 1
ATOM 921 N N . ASP A 1 120 ? -5.699 18.260 -6.951 1.00 97.12 120 ASP A N 1
ATOM 922 C CA . ASP A 1 120 ? -6.910 17.756 -6.330 1.00 97.12 120 ASP A CA 1
ATOM 923 C C . ASP A 1 120 ? -6.751 17.575 -4.823 1.00 97.12 120 ASP A C 1
ATOM 925 O O . ASP A 1 120 ? -7.660 17.951 -4.082 1.00 97.12 120 ASP A O 1
ATOM 929 N N . ILE A 1 121 ? -5.596 17.073 -4.379 1.00 97.56 121 ILE A N 1
ATOM 930 C CA . ILE A 1 121 ? -5.236 16.939 -2.962 1.00 97.56 121 ILE A CA 1
ATOM 931 C C . ILE A 1 121 ? -5.226 18.311 -2.283 1.00 97.56 121 ILE A C 1
ATOM 933 O O . ILE A 1 121 ? -5.866 18.479 -1.243 1.00 97.56 121 ILE A O 1
ATOM 937 N N . GLU A 1 122 ? -4.579 19.314 -2.886 1.00 95.94 122 GLU A N 1
ATOM 938 C CA . GLU A 1 122 ? -4.544 20.667 -2.314 1.00 95.94 122 GLU A CA 1
ATOM 939 C C . GLU A 1 122 ? -5.937 21.289 -2.214 1.00 95.94 122 GLU A C 1
ATOM 941 O O . GLU A 1 122 ? -6.302 21.858 -1.186 1.00 95.94 122 GLU A O 1
ATOM 946 N N . THR A 1 123 ? -6.764 21.111 -3.245 1.00 93.50 123 THR A N 1
ATOM 947 C CA . THR A 1 123 ? -8.147 21.611 -3.248 1.00 93.50 123 THR A CA 1
ATOM 948 C C . THR A 1 123 ? -9.007 20.940 -2.171 1.00 93.50 123 THR A C 1
ATOM 950 O O . THR A 1 123 ? -9.930 21.548 -1.629 1.00 93.50 123 THR A O 1
ATOM 953 N N . ALA A 1 124 ? -8.726 19.676 -1.856 1.00 93.50 124 ALA A N 1
ATOM 954 C CA . ALA A 1 124 ? -9.505 18.883 -0.914 1.00 93.50 124 ALA A CA 1
ATOM 955 C C . ALA A 1 124 ? -9.120 19.140 0.561 1.00 93.50 124 ALA A C 1
ATOM 957 O O . ALA A 1 124 ? -9.872 18.751 1.460 1.00 93.50 124 ALA A O 1
ATOM 958 N N . ARG A 1 125 ? -7.989 19.812 0.825 1.00 91.88 125 ARG A N 1
ATOM 959 C CA . ARG A 1 125 ? -7.312 19.885 2.134 1.00 91.88 125 ARG A CA 1
ATOM 960 C C . ARG A 1 125 ? -8.194 20.326 3.309 1.00 91.88 125 ARG A C 1
ATOM 962 O O . ARG A 1 125 ? -8.072 19.772 4.395 1.00 91.88 125 ARG A O 1
ATOM 969 N N . GLU A 1 126 ? -9.089 21.292 3.110 1.00 86.00 126 GLU A N 1
ATOM 970 C CA . GLU A 1 126 ? -9.893 21.869 4.204 1.00 86.00 126 GLU A CA 1
ATOM 971 C C . GLU A 1 126 ? -11.164 21.076 4.545 1.00 86.00 126 GLU A C 1
ATOM 973 O O . GLU A 1 126 ? -11.658 21.152 5.667 1.00 86.00 126 GLU A O 1
ATOM 978 N N . LYS A 1 127 ? -11.730 20.349 3.575 1.00 83.38 127 LYS A N 1
ATOM 979 C CA . LYS A 1 127 ? -13.077 19.749 3.681 1.00 83.38 127 LYS A CA 1
ATOM 980 C C . LYS A 1 127 ? -13.064 18.224 3.723 1.00 83.38 127 LYS A C 1
ATOM 982 O O . LYS A 1 127 ? -14.111 17.607 3.909 1.00 83.38 127 LYS A O 1
ATOM 987 N N . SER A 1 128 ? -11.892 17.630 3.539 1.00 91.50 128 SER A N 1
ATOM 988 C CA . SER A 1 128 ? -11.736 16.186 3.435 1.00 91.50 128 SER A CA 1
ATOM 989 C C . SER A 1 128 ? -11.614 15.514 4.794 1.00 91.50 128 SER A C 1
ATOM 991 O O . SER A 1 128 ? -10.948 16.040 5.690 1.00 91.50 128 SER A O 1
ATOM 993 N N . PRO A 1 129 ? -12.154 14.296 4.943 1.00 95.06 129 PRO A N 1
ATOM 994 C CA . PRO A 1 129 ? -11.781 13.436 6.050 1.00 95.06 129 PRO A CA 1
ATOM 995 C C . PRO A 1 129 ? -10.260 13.191 6.059 1.00 95.06 129 PRO A C 1
ATOM 997 O O . PRO A 1 129 ? -9.641 12.951 5.021 1.00 95.06 129 PRO A O 1
ATOM 1000 N N . LYS A 1 130 ? -9.647 13.258 7.250 1.00 95.19 130 LYS A N 1
ATOM 1001 C CA . LYS A 1 130 ? -8.181 13.264 7.394 1.00 95.19 130 LYS A CA 1
ATOM 1002 C C . LYS A 1 130 ? -7.512 12.006 6.823 1.00 95.19 130 LYS A C 1
ATOM 1004 O O . LYS A 1 130 ? -6.496 12.125 6.157 1.00 95.19 130 LYS A O 1
ATOM 1009 N N . LEU A 1 131 ? -8.081 10.816 7.041 1.00 96.94 131 LEU A N 1
ATOM 1010 C CA . LEU A 1 131 ? -7.509 9.555 6.537 1.00 96.94 131 LEU A CA 1
ATOM 1011 C C . LEU A 1 131 ? -7.350 9.576 5.014 1.00 96.94 131 LEU A C 1
ATOM 1013 O O . LEU A 1 131 ? -6.289 9.240 4.501 1.00 96.94 131 LEU A O 1
ATOM 1017 N N . GLU A 1 132 ? -8.399 9.969 4.301 1.00 97.56 132 GLU A N 1
ATOM 1018 C CA . GLU A 1 132 ? -8.435 10.012 2.846 1.00 97.56 132 GLU A CA 1
ATOM 1019 C C . GLU A 1 132 ? -7.416 11.011 2.297 1.00 97.56 132 GLU A C 1
ATOM 1021 O O . GLU A 1 132 ? -6.659 10.675 1.389 1.00 97.56 132 GLU A O 1
ATOM 1026 N N . LEU A 1 133 ? -7.343 12.209 2.886 1.00 96.69 133 LEU A N 1
ATOM 1027 C CA . LEU A 1 133 ? -6.399 13.242 2.464 1.00 96.69 133 LEU A CA 1
ATOM 1028 C C . LEU A 1 133 ? -4.938 12.818 2.678 1.00 96.69 133 LEU A C 1
ATOM 1030 O O . LEU A 1 133 ? -4.110 12.954 1.775 1.00 96.69 133 LEU A O 1
ATOM 1034 N N . GLU A 1 134 ? -4.620 12.294 3.861 1.00 97.44 134 GLU A N 1
ATOM 1035 C CA . GLU A 1 134 ? -3.263 11.852 4.196 1.00 97.44 134 GLU A CA 1
ATOM 1036 C C . GLU A 1 134 ? -2.862 10.640 3.351 1.00 97.44 134 GLU A C 1
ATOM 1038 O O . GLU A 1 134 ? -1.733 10.553 2.868 1.00 97.44 134 GLU A O 1
ATOM 1043 N N . THR A 1 135 ? -3.806 9.730 3.100 1.00 98.31 135 THR A N 1
ATOM 1044 C CA . THR A 1 135 ? -3.564 8.559 2.256 1.00 98.31 135 THR A CA 1
ATOM 1045 C C . THR A 1 135 ? -3.346 8.960 0.800 1.00 98.31 135 THR A C 1
ATOM 1047 O O . THR A 1 135 ? -2.384 8.502 0.193 1.00 98.31 135 THR A O 1
ATOM 1050 N N . ALA A 1 136 ? -4.162 9.860 0.243 1.00 98.12 136 ALA A N 1
ATOM 1051 C CA . ALA A 1 136 ? -3.955 10.372 -1.113 1.00 98.12 136 ALA A CA 1
ATOM 1052 C C . ALA A 1 136 ? -2.605 11.099 -1.248 1.00 98.12 136 ALA A C 1
ATOM 1054 O O . ALA A 1 136 ? -1.902 10.910 -2.240 1.00 98.12 136 ALA A O 1
ATOM 1055 N N . THR A 1 137 ? -2.206 11.869 -0.230 1.00 98.06 137 THR A N 1
ATOM 1056 C CA . THR A 1 137 ? -0.898 12.547 -0.183 1.00 98.06 137 THR A CA 1
ATOM 1057 C C . THR A 1 137 ? 0.257 11.544 -0.189 1.00 98.06 137 THR A C 1
ATOM 1059 O O . THR A 1 137 ? 1.198 11.685 -0.972 1.00 98.06 137 THR A O 1
ATOM 1062 N N . MET A 1 138 ? 0.172 10.505 0.646 1.00 97.88 138 MET A N 1
ATOM 1063 C CA . MET A 1 138 ? 1.170 9.436 0.714 1.00 97.88 138 MET A CA 1
ATOM 1064 C C . MET A 1 138 ? 1.258 8.651 -0.602 1.00 97.88 138 MET A C 1
ATOM 1066 O O . MET A 1 138 ? 2.356 8.481 -1.135 1.00 97.88 138 MET A O 1
ATOM 1070 N N . LEU A 1 139 ? 0.116 8.260 -1.179 1.00 98.38 139 LEU A N 1
ATOM 1071 C CA . LEU A 1 139 ? 0.060 7.571 -2.470 1.00 98.38 139 LEU A CA 1
ATOM 1072 C C . LEU A 1 139 ? 0.636 8.430 -3.598 1.00 98.38 139 LEU A C 1
ATOM 1074 O O . LEU A 1 139 ? 1.412 7.926 -4.402 1.00 98.38 139 LEU A O 1
ATOM 1078 N N . HIS A 1 140 ? 0.325 9.728 -3.651 1.00 98.50 140 HIS A N 1
ATOM 1079 C CA . HIS A 1 140 ? 0.911 10.635 -4.639 1.00 98.50 140 HIS A CA 1
ATOM 1080 C C . HIS A 1 140 ? 2.446 10.698 -4.527 1.00 98.50 140 HIS A C 1
ATOM 1082 O O . HIS A 1 140 ? 3.138 10.667 -5.548 1.00 98.50 140 HIS A O 1
ATOM 1088 N N . GLY A 1 141 ? 2.987 10.738 -3.303 1.00 97.50 141 GLY A N 1
ATOM 1089 C CA . GLY A 1 141 ? 4.431 10.680 -3.058 1.00 97.50 141 GLY A CA 1
ATOM 1090 C C . GLY A 1 141 ? 5.065 9.391 -3.591 1.00 97.50 141 GLY A C 1
ATOM 1091 O O . GLY A 1 141 ? 6.024 9.454 -4.363 1.00 97.50 141 GLY A O 1
ATOM 1092 N N . LEU A 1 142 ? 4.480 8.236 -3.256 1.00 96.56 142 LEU A N 1
ATOM 1093 C CA . LEU A 1 142 ? 4.913 6.927 -3.753 1.00 96.56 142 LEU A CA 1
ATOM 1094 C C . LEU A 1 142 ? 4.841 6.847 -5.286 1.00 96.56 142 LEU A C 1
ATOM 1096 O O . LEU A 1 142 ? 5.816 6.487 -5.936 1.00 96.56 142 LEU A O 1
ATOM 1100 N N . LEU A 1 143 ? 3.715 7.228 -5.890 1.00 98.00 143 LEU A N 1
ATOM 1101 C CA . LEU A 1 143 ? 3.518 7.179 -7.342 1.00 98.00 143 LEU A CA 1
ATOM 1102 C C . LEU A 1 143 ? 4.485 8.107 -8.089 1.00 98.00 143 LEU A C 1
ATOM 1104 O O . LEU A 1 143 ? 4.980 7.753 -9.158 1.00 98.00 143 LEU A O 1
ATOM 1108 N N . THR A 1 144 ? 4.806 9.266 -7.508 1.00 97.06 144 THR A N 1
ATOM 1109 C CA . THR A 1 144 ? 5.830 10.175 -8.041 1.00 97.06 144 THR A CA 1
ATOM 1110 C C . THR A 1 144 ? 7.228 9.559 -7.956 1.00 97.06 144 THR A C 1
ATOM 1112 O O . THR A 1 144 ? 8.002 9.693 -8.903 1.00 97.06 144 THR A O 1
ATOM 1115 N N . SER A 1 145 ? 7.550 8.863 -6.858 1.00 94.69 145 SER A N 1
ATOM 1116 C CA . SER A 1 145 ? 8.795 8.091 -6.716 1.00 94.69 145 SER A CA 1
ATOM 1117 C C . SER A 1 145 ? 8.879 6.995 -7.786 1.00 94.69 145 SER A C 1
ATOM 1119 O O . SER A 1 145 ? 9.848 6.935 -8.543 1.00 94.69 145 SER A O 1
ATOM 1121 N N . LEU A 1 146 ? 7.817 6.197 -7.951 1.00 93.88 146 LEU A N 1
ATOM 1122 C CA . LEU A 1 146 ? 7.728 5.147 -8.973 1.00 93.88 146 LEU A CA 1
ATOM 1123 C C . LEU A 1 146 ? 7.889 5.702 -10.395 1.00 93.88 146 LEU A C 1
ATOM 1125 O O . LEU A 1 146 ? 8.565 5.084 -11.218 1.00 93.88 146 LEU A O 1
ATOM 1129 N N . ALA A 1 147 ? 7.324 6.877 -10.682 1.00 93.62 147 ALA A N 1
ATOM 1130 C CA . ALA A 1 147 ? 7.446 7.529 -11.983 1.00 93.62 147 ALA A CA 1
ATOM 1131 C C . ALA A 1 147 ? 8.884 7.976 -12.309 1.00 93.62 147 ALA A C 1
ATOM 1133 O O . ALA A 1 147 ? 9.234 8.036 -13.487 1.00 93.62 147 ALA A O 1
ATOM 1134 N N . ARG A 1 148 ? 9.710 8.265 -11.293 1.00 90.56 148 ARG A N 1
ATOM 1135 C CA . ARG A 1 148 ? 11.054 8.864 -11.420 1.00 90.56 148 ARG A CA 1
ATOM 1136 C C . ARG A 1 148 ? 12.217 7.882 -11.217 1.00 90.56 148 ARG A C 1
ATOM 1138 O O . ARG A 1 148 ? 13.334 8.327 -10.980 1.00 90.56 148 ARG A O 1
ATOM 1145 N N . GLY A 1 149 ? 11.963 6.577 -11.300 1.00 80.75 149 GLY A N 1
ATOM 1146 C CA . GLY A 1 149 ? 12.999 5.553 -11.124 1.00 80.75 149 GLY A CA 1
ATOM 1147 C C . GLY A 1 149 ? 13.225 5.206 -9.655 1.00 80.75 149 GLY A C 1
ATOM 1148 O O . GLY A 1 149 ? 14.302 5.398 -9.102 1.00 80.75 149 GLY A O 1
ATOM 1149 N N . SER A 1 150 ? 12.149 4.742 -9.022 1.00 77.88 150 SER A N 1
ATOM 1150 C CA . SER A 1 150 ? 12.062 4.385 -7.606 1.00 77.88 150 SER A CA 1
ATOM 1151 C C . SER A 1 150 ? 13.162 3.424 -7.128 1.00 77.88 150 SER A C 1
ATOM 1153 O O . SER A 1 150 ? 13.469 2.426 -7.780 1.00 77.88 150 SER A O 1
ATOM 1155 N N . SER A 1 151 ? 13.664 3.691 -5.918 1.00 72.38 151 SER A N 1
ATOM 1156 C CA . SER A 1 151 ? 14.506 2.789 -5.121 1.00 72.38 151 SER A CA 1
ATOM 1157 C C . SER A 1 151 ? 13.696 2.012 -4.075 1.00 72.38 151 SER A C 1
ATOM 1159 O O . SER A 1 151 ? 14.231 1.628 -3.034 1.00 72.38 151 SER A O 1
ATOM 1161 N N . GLU A 1 152 ? 12.385 1.871 -4.277 1.00 82.12 152 GLU A N 1
ATOM 1162 C CA . GLU A 1 152 ? 11.536 1.188 -3.308 1.00 82.12 152 GLU A CA 1
ATOM 1163 C C . GLU A 1 152 ? 11.870 -0.310 -3.288 1.00 82.12 152 GLU A C 1
ATOM 1165 O O . GLU A 1 152 ? 12.035 -0.953 -4.332 1.00 82.12 152 GLU A O 1
ATOM 1170 N N . ALA A 1 153 ? 11.951 -0.869 -2.080 1.00 79.31 153 ALA A N 1
ATOM 1171 C CA . ALA A 1 153 ? 12.354 -2.257 -1.859 1.00 79.31 153 ALA A CA 1
ATOM 1172 C C . ALA A 1 153 ? 11.311 -3.281 -2.335 1.00 79.31 153 ALA A C 1
ATOM 1174 O O . ALA A 1 153 ? 11.646 -4.445 -2.545 1.00 79.31 153 ALA A O 1
ATOM 1175 N N . HIS A 1 154 ? 10.062 -2.845 -2.505 1.00 85.81 154 HIS A N 1
ATOM 1176 C CA . HIS A 1 154 ? 8.922 -3.688 -2.845 1.00 85.81 154 HIS A CA 1
ATOM 1177 C C . HIS A 1 154 ? 8.359 -3.364 -4.228 1.00 85.81 154 HIS A C 1
ATOM 1179 O O . HIS A 1 154 ? 8.546 -2.269 -4.770 1.00 85.81 154 HIS A O 1
ATOM 1185 N N . ASP A 1 155 ? 7.646 -4.338 -4.784 1.00 86.75 155 ASP A N 1
ATOM 1186 C CA . ASP A 1 155 ? 6.856 -4.165 -5.991 1.00 86.75 155 ASP A CA 1
ATOM 1187 C C . ASP A 1 155 ? 5.498 -3.566 -5.629 1.00 86.75 155 ASP A C 1
ATOM 1189 O O . ASP A 1 155 ? 4.760 -4.096 -4.801 1.00 86.75 155 ASP A O 1
ATOM 1193 N N . TYR A 1 156 ? 5.150 -2.455 -6.275 1.00 92.12 156 TYR A N 1
ATOM 1194 C CA . TYR A 1 156 ? 3.888 -1.762 -6.029 1.00 92.12 156 TYR A CA 1
ATOM 1195 C C . TYR A 1 156 ? 2.981 -1.860 -7.252 1.00 92.12 156 TYR A C 1
ATOM 1197 O O . TYR A 1 156 ? 3.457 -1.688 -8.379 1.00 92.12 156 TYR A O 1
ATOM 1205 N N . PRO A 1 157 ? 1.667 -2.091 -7.072 1.00 95.00 157 PRO A N 1
ATOM 1206 C CA . PRO A 1 157 ? 0.699 -2.051 -8.162 1.00 95.00 157 PRO A CA 1
ATOM 1207 C C . PRO A 1 157 ? 0.356 -0.595 -8.499 1.00 95.00 157 PRO A C 1
ATOM 1209 O O . PRO A 1 157 ? -0.733 -0.103 -8.212 1.00 95.00 157 PRO A O 1
ATOM 1212 N N . GLY A 1 158 ? 1.325 0.138 -9.046 1.00 96.75 158 GLY A N 1
ATOM 1213 C CA . GLY A 1 158 ? 1.241 1.573 -9.307 1.00 96.75 158 GLY A CA 1
ATOM 1214 C C . GLY A 1 158 ? 0.051 1.989 -10.179 1.00 96.75 158 GLY A C 1
ATOM 1215 O O . GLY A 1 158 ? -0.512 3.058 -9.951 1.00 96.75 158 GLY A O 1
ATOM 1216 N N . ALA A 1 159 ? -0.391 1.164 -11.133 1.00 97.62 159 ALA A N 1
ATOM 1217 C CA . ALA A 1 159 ? -1.552 1.478 -11.963 1.00 97.62 159 ALA A CA 1
ATOM 1218 C C . ALA A 1 159 ? -2.842 1.408 -11.134 1.00 97.62 159 ALA A C 1
ATOM 1220 O O . ALA A 1 159 ? -3.652 2.342 -11.180 1.00 97.62 159 ALA A O 1
ATOM 1221 N N . ARG A 1 160 ? -3.003 0.349 -10.325 1.00 97.69 160 ARG A N 1
ATOM 1222 C CA . ARG A 1 160 ? -4.094 0.239 -9.345 1.00 97.69 160 ARG A CA 1
ATOM 1223 C C . ARG A 1 160 ? -4.060 1.383 -8.333 1.00 97.69 160 ARG A C 1
ATOM 1225 O O . ARG A 1 160 ? -5.095 1.993 -8.082 1.00 97.69 160 ARG A O 1
ATOM 1232 N N . LEU A 1 161 ? -2.890 1.683 -7.767 1.00 98.38 161 LEU A N 1
ATOM 1233 C CA . LEU A 1 161 ? -2.724 2.714 -6.738 1.00 98.38 161 LEU A CA 1
ATOM 1234 C C . LEU A 1 161 ? -3.000 4.120 -7.270 1.00 98.38 161 LEU A C 1
ATOM 1236 O O . LEU A 1 161 ? -3.591 4.922 -6.554 1.00 98.38 161 LEU A O 1
ATOM 1240 N N . LEU A 1 162 ? -2.644 4.420 -8.523 1.00 98.75 162 LEU A N 1
ATOM 1241 C CA . LEU A 1 162 ? -2.998 5.692 -9.155 1.00 98.75 162 LEU A CA 1
ATOM 1242 C C . LEU A 1 162 ? -4.516 5.835 -9.311 1.00 98.75 162 LEU A C 1
ATOM 1244 O O . LEU A 1 162 ? -5.073 6.866 -8.944 1.00 98.75 162 LEU A O 1
ATOM 1248 N N . ALA A 1 163 ? -5.190 4.795 -9.812 1.00 98.38 163 ALA A N 1
ATOM 1249 C CA . ALA A 1 163 ? -6.647 4.801 -9.935 1.00 98.38 163 ALA A CA 1
ATOM 1250 C C . ALA A 1 163 ? -7.341 4.912 -8.565 1.00 98.38 163 ALA A C 1
ATOM 1252 O O . ALA A 1 163 ? -8.336 5.621 -8.426 1.00 98.38 163 ALA A O 1
ATOM 1253 N N . GLU A 1 164 ? -6.806 4.241 -7.545 1.00 98.44 164 GLU A N 1
ATOM 1254 C CA . GLU A 1 164 ? -7.298 4.345 -6.173 1.00 98.44 164 GLU A CA 1
ATOM 1255 C C . GLU A 1 164 ? -7.109 5.751 -5.606 1.00 98.44 164 GLU A C 1
ATOM 1257 O O . GLU A 1 164 ? -8.069 6.319 -5.099 1.00 98.44 164 GLU A O 1
ATOM 1262 N N . ALA A 1 165 ? -5.923 6.351 -5.732 1.00 98.69 165 ALA A N 1
ATOM 1263 C CA . ALA A 1 165 ? -5.648 7.692 -5.221 1.00 98.69 165 ALA A CA 1
ATOM 1264 C C . ALA A 1 165 ? -6.586 8.751 -5.830 1.00 98.69 165 ALA A C 1
ATOM 1266 O O . ALA A 1 165 ? -7.083 9.626 -5.119 1.00 98.69 165 ALA A O 1
ATOM 1267 N N . GLU A 1 166 ? -6.890 8.634 -7.125 1.00 98.69 166 GLU A N 1
ATOM 1268 C CA . GLU A 1 166 ? -7.874 9.480 -7.811 1.00 98.69 166 GLU A CA 1
ATOM 1269 C C . GLU A 1 166 ? -9.293 9.299 -7.251 1.00 98.69 166 GLU A C 1
ATOM 1271 O O . GLU A 1 166 ? -10.023 10.273 -7.060 1.00 98.69 166 GLU A O 1
ATOM 1276 N N . GLN A 1 167 ? -9.696 8.064 -6.948 1.00 98.06 167 GLN A N 1
ATOM 1277 C CA . GLN A 1 167 ? -11.005 7.784 -6.354 1.00 98.06 167 GLN A CA 1
ATOM 1278 C C . GLN A 1 167 ? -11.090 8.267 -4.900 1.00 98.06 167 GLN A C 1
ATOM 1280 O O . GLN A 1 167 ? -12.094 8.870 -4.513 1.00 98.06 167 GLN A O 1
ATOM 1285 N N . VAL A 1 168 ? -10.019 8.079 -4.125 1.00 97.94 168 VAL A N 1
ATOM 1286 C CA . VAL A 1 168 ? -9.890 8.564 -2.746 1.00 97.94 168 VAL A CA 1
ATOM 1287 C C . VAL A 1 168 ? -10.053 10.077 -2.709 1.00 97.94 168 VAL A C 1
ATOM 1289 O O . VAL A 1 168 ? -10.892 10.576 -1.962 1.00 97.94 168 VAL A O 1
ATOM 1292 N N . VAL A 1 169 ? -9.309 10.823 -3.535 1.00 97.56 169 VAL A N 1
ATOM 1293 C CA . VAL A 1 169 ? -9.401 12.290 -3.534 1.00 97.56 169 VAL A CA 1
ATOM 1294 C C . VAL A 1 169 ? -10.756 12.778 -4.056 1.00 97.56 169 VAL A C 1
ATOM 1296 O O . VAL A 1 169 ? -11.300 13.755 -3.541 1.00 97.56 169 VAL A O 1
ATOM 1299 N N . ALA A 1 170 ? -11.358 12.080 -5.026 1.00 96.69 170 ALA A N 1
ATOM 1300 C CA . ALA A 1 170 ? -12.686 12.415 -5.533 1.00 96.69 170 ALA A CA 1
ATOM 1301 C C . ALA A 1 170 ? -13.786 12.246 -4.469 1.00 96.69 170 ALA A C 1
ATOM 1303 O O . ALA A 1 170 ? -14.691 13.081 -4.399 1.00 96.69 170 ALA A O 1
ATOM 1304 N N . ALA A 1 171 ? -13.710 11.201 -3.638 1.00 95.62 171 ALA A N 1
ATOM 1305 C CA . ALA A 1 171 ? -14.593 11.023 -2.484 1.00 95.62 171 ALA A CA 1
ATOM 1306 C C . ALA A 1 171 ? -14.309 12.075 -1.398 1.00 95.62 171 ALA A C 1
ATOM 1308 O O . ALA A 1 171 ? -15.222 12.748 -0.917 1.00 95.62 171 ALA A O 1
ATOM 1309 N N . ALA A 1 172 ? -13.031 12.306 -1.092 1.00 94.62 172 ALA A N 1
ATOM 1310 C CA . ALA A 1 172 ? -12.591 13.257 -0.077 1.00 94.62 172 ALA A CA 1
ATOM 1311 C C . ALA A 1 172 ? -13.080 14.690 -0.360 1.00 94.62 172 ALA A C 1
ATOM 1313 O O . ALA A 1 172 ? -13.610 15.354 0.531 1.00 94.62 172 ALA A O 1
ATOM 1314 N N . LYS A 1 173 ? -13.027 15.135 -1.624 1.00 93.69 173 LYS A N 1
ATOM 1315 C CA . LYS A 1 173 ? -13.569 16.432 -2.076 1.00 93.69 173 LYS A CA 1
ATOM 1316 C C . LYS A 1 173 ? -15.061 16.620 -1.786 1.00 93.69 173 LYS A C 1
ATOM 1318 O O . LYS A 1 173 ? -15.516 17.757 -1.667 1.00 93.69 173 LYS A O 1
ATOM 1323 N N . LYS A 1 174 ? -15.822 15.528 -1.690 1.00 93.56 174 LYS A N 1
ATOM 1324 C CA . LYS A 1 174 ? -17.250 15.535 -1.339 1.00 93.56 174 LYS A CA 1
ATOM 1325 C C . LYS A 1 174 ? -17.492 15.413 0.168 1.00 93.56 174 LYS A C 1
ATOM 1327 O O . LYS A 1 174 ? -18.641 15.437 0.594 1.00 93.56 174 LYS A O 1
ATOM 1332 N N . GLY A 1 175 ? -16.437 15.285 0.974 1.00 92.94 175 GLY A N 1
ATOM 1333 C CA . GLY A 1 175 ? -16.537 14.983 2.401 1.00 92.94 175 GLY A CA 1
ATOM 1334 C C . GLY A 1 175 ? -16.876 13.516 2.690 1.00 92.94 175 GLY A C 1
ATOM 1335 O O . GLY A 1 175 ? -17.251 13.188 3.814 1.00 92.94 175 GLY A O 1
ATOM 1336 N N . GLU A 1 176 ? -16.782 12.636 1.690 1.00 94.25 176 GLU A N 1
ATOM 1337 C CA . GLU A 1 176 ? -17.145 11.223 1.798 1.00 94.25 176 GLU A CA 1
ATOM 1338 C C . GLU A 1 176 ? -15.940 10.378 2.228 1.00 94.25 176 GLU A C 1
ATOM 1340 O O . GLU A 1 176 ? -14.787 10.694 1.923 1.00 94.25 176 GLU A O 1
ATOM 1345 N N . ARG A 1 177 ? -16.216 9.280 2.938 1.00 94.94 177 ARG A N 1
ATOM 1346 C CA . ARG A 1 177 ? -15.214 8.251 3.229 1.00 94.94 177 ARG A CA 1
ATOM 1347 C C . ARG A 1 177 ? -15.050 7.345 2.019 1.00 94.94 177 ARG A C 1
ATOM 1349 O O . ARG A 1 177 ? -16.040 6.969 1.396 1.00 94.94 177 ARG A O 1
ATOM 1356 N N . TRP A 1 178 ? -13.808 6.984 1.720 1.00 96.75 178 TRP A N 1
ATOM 1357 C CA . TRP A 1 178 ? -13.506 5.999 0.680 1.00 96.75 178 TRP A CA 1
ATOM 1358 C C . TRP A 1 178 ? -13.195 4.627 1.269 1.00 96.75 178 TRP A C 1
ATOM 1360 O O . TRP A 1 178 ? -13.570 3.609 0.695 1.00 96.75 178 TRP A O 1
ATOM 1370 N N . TYR A 1 179 ? -12.515 4.599 2.415 1.00 97.19 179 TYR A N 1
ATOM 1371 C CA . TYR A 1 179 ? -12.158 3.364 3.102 1.00 97.19 179 TYR A CA 1
ATOM 1372 C C . TYR A 1 179 ? -13.240 2.968 4.106 1.00 97.19 179 TYR A C 1
ATOM 1374 O O . TYR A 1 179 ? -13.766 3.812 4.835 1.00 97.19 179 TYR A O 1
ATOM 1382 N N . GLY A 1 180 ? -13.532 1.672 4.170 1.00 95.56 180 GLY A N 1
ATOM 1383 C CA . GLY A 1 180 ? -14.575 1.121 5.025 1.00 95.56 180 GLY A CA 1
ATOM 1384 C C . GLY A 1 180 ? -14.708 -0.395 4.864 1.00 95.56 180 GLY A C 1
ATOM 1385 O O . GLY A 1 180 ? -14.095 -0.976 3.966 1.00 95.56 180 GLY A O 1
ATOM 1386 N N . PRO A 1 181 ? -15.488 -1.060 5.735 1.00 94.75 181 PRO A N 1
ATOM 1387 C CA . PRO A 1 181 ? -15.644 -2.517 5.739 1.00 94.75 181 PRO A CA 1
ATOM 1388 C C . PRO A 1 181 ? -16.221 -3.094 4.442 1.00 94.75 181 PRO A C 1
ATOM 1390 O O . PRO A 1 181 ? -15.987 -4.256 4.135 1.00 94.75 181 PRO A O 1
ATOM 1393 N N . GLU A 1 182 ? -16.959 -2.296 3.676 1.00 91.94 182 GLU A N 1
ATOM 1394 C CA . GLU A 1 182 ? -17.522 -2.677 2.382 1.00 91.94 182 GLU A CA 1
ATOM 1395 C C . GLU A 1 182 ? -16.479 -2.845 1.270 1.00 91.94 182 GLU A C 1
ATOM 1397 O O . GLU A 1 182 ? -16.815 -3.361 0.204 1.00 91.94 182 GLU A O 1
ATOM 1402 N N . ARG A 1 183 ? -15.234 -2.408 1.495 1.00 94.50 183 ARG A N 1
ATOM 1403 C CA . ARG A 1 183 ? -14.130 -2.572 0.549 1.00 94.50 183 ARG A CA 1
ATOM 1404 C C . ARG A 1 183 ? -13.139 -3.587 1.093 1.00 94.50 183 ARG A C 1
ATOM 1406 O O . ARG A 1 183 ? -12.412 -3.306 2.042 1.00 94.50 183 ARG A O 1
ATOM 1413 N N . ASP A 1 184 ? -13.099 -4.755 0.471 1.00 96.12 184 ASP A N 1
ATOM 1414 C CA . ASP A 1 184 ? -12.121 -5.791 0.765 1.00 96.12 184 ASP A CA 1
ATOM 1415 C C . ASP A 1 184 ? -10.872 -5.674 -0.118 1.00 96.12 184 ASP A C 1
ATOM 1417 O O . ASP A 1 184 ? -10.847 -4.963 -1.125 1.00 96.12 184 ASP A O 1
ATOM 1421 N N . GLY A 1 185 ? -9.811 -6.369 0.284 1.00 96.94 185 GLY A N 1
ATOM 1422 C CA . GLY A 1 185 ? -8.526 -6.359 -0.406 1.00 96.94 185 GLY A CA 1
ATOM 1423 C C . GLY A 1 185 ? -7.425 -5.674 0.394 1.00 96.94 185 GLY A C 1
ATOM 1424 O O . GLY A 1 185 ? -7.484 -5.572 1.615 1.00 96.94 185 GLY A O 1
ATOM 1425 N N . GLU A 1 186 ? -6.364 -5.276 -0.298 1.00 97.19 186 GLU A N 1
ATOM 1426 C CA . GLU A 1 186 ? -5.166 -4.703 0.318 1.00 97.19 186 GLU A CA 1
ATOM 1427 C C . GLU A 1 186 ? -5.112 -3.196 0.084 1.00 97.19 186 GLU A C 1
ATOM 1429 O O . GLU A 1 186 ? -5.248 -2.755 -1.055 1.00 97.19 186 GLU A O 1
ATOM 1434 N N . PHE A 1 187 ? -4.868 -2.410 1.126 1.00 98.25 187 PHE A N 1
ATOM 1435 C CA . PHE A 1 187 ? -4.846 -0.950 1.078 1.00 98.25 187 PHE A CA 1
ATOM 1436 C C . PHE A 1 187 ? -3.576 -0.400 1.709 1.00 98.25 187 PHE A C 1
ATOM 1438 O O . PHE A 1 187 ? -3.128 -0.879 2.750 1.00 98.25 187 PHE A O 1
ATOM 1445 N N . PHE A 1 188 ? -3.033 0.643 1.091 1.00 98.06 188 PHE A N 1
ATOM 1446 C CA . PHE A 1 188 ? -1.911 1.410 1.615 1.00 98.06 188 PHE A CA 1
ATOM 1447 C C . PHE A 1 188 ? -2.501 2.661 2.249 1.00 98.06 188 PHE A C 1
ATOM 1449 O O . PHE A 1 188 ? -3.043 3.512 1.551 1.00 98.06 188 PHE A O 1
ATOM 1456 N N . LEU A 1 189 ? -2.437 2.757 3.571 1.00 98.31 189 LEU A N 1
ATOM 1457 C CA . LEU A 1 189 ? -3.102 3.800 4.343 1.00 98.31 189 LEU A CA 1
ATOM 1458 C C . LEU A 1 189 ? -2.079 4.689 5.040 1.00 98.31 189 LEU A C 1
ATOM 1460 O O . LEU A 1 189 ? -1.066 4.209 5.543 1.00 98.31 189 LEU A O 1
ATOM 1464 N N . ALA A 1 190 ? -2.374 5.982 5.129 1.00 97.88 190 ALA A N 1
ATOM 1465 C CA . ALA A 1 190 ? -1.728 6.879 6.080 1.00 97.88 190 ALA A CA 1
ATOM 1466 C C . ALA A 1 190 ? -2.725 7.158 7.210 1.00 97.88 190 ALA A C 1
ATOM 1468 O O . ALA A 1 190 ? -3.547 8.068 7.123 1.00 97.88 190 ALA A O 1
ATOM 1469 N N . LEU A 1 191 ? -2.696 6.314 8.243 1.00 96.88 191 LEU A N 1
ATOM 1470 C CA . LEU A 1 191 ? -3.653 6.326 9.348 1.00 96.88 191 LEU A CA 1
ATOM 1471 C C . LEU A 1 191 ? -3.371 7.491 10.299 1.00 96.88 191 LEU A C 1
ATOM 1473 O O . LEU A 1 191 ? -2.327 7.497 10.953 1.00 96.88 191 LEU A O 1
ATOM 1477 N N . PRO A 1 192 ? -4.292 8.458 10.437 1.00 95.25 192 PRO A N 1
ATOM 1478 C CA . PRO A 1 192 ? -4.116 9.535 11.393 1.00 95.25 192 PRO A CA 1
ATOM 1479 C C . PRO A 1 192 ? -4.313 9.021 12.819 1.00 95.25 192 PRO A C 1
ATOM 1481 O O . PRO A 1 192 ? -5.389 8.534 13.168 1.00 95.25 192 PRO A O 1
ATOM 1484 N N . THR A 1 193 ? -3.290 9.178 13.649 1.00 91.62 193 THR A N 1
ATOM 1485 C CA . THR A 1 193 ? -3.352 9.002 15.101 1.00 91.62 193 THR A CA 1
ATOM 1486 C C . THR A 1 193 ? -3.413 10.369 15.785 1.00 91.62 193 THR A C 1
ATOM 1488 O O . THR A 1 193 ? -3.390 11.418 15.127 1.00 91.62 193 THR A O 1
ATOM 1491 N N . ALA A 1 194 ? -3.521 10.391 17.115 1.00 84.50 194 ALA A N 1
ATOM 1492 C CA . ALA A 1 194 ? -3.461 11.643 17.865 1.00 84.50 194 ALA A CA 1
ATOM 1493 C C . ALA A 1 194 ? -2.104 12.368 17.724 1.00 84.50 194 ALA A C 1
ATOM 1495 O O . ALA A 1 194 ? -2.064 13.595 17.795 1.00 84.50 194 ALA A O 1
ATOM 1496 N N . GLN A 1 195 ? -1.009 11.630 17.519 1.00 79.94 195 GLN A N 1
ATOM 1497 C CA . GLN A 1 195 ? 0.359 12.155 17.532 1.00 79.94 195 GLN A CA 1
ATOM 1498 C C . GLN A 1 195 ? 0.961 12.319 16.132 1.00 79.94 195 GLN A C 1
ATOM 1500 O O . GLN A 1 195 ? 1.804 13.192 15.935 1.00 79.94 195 GLN A O 1
ATOM 1505 N N . SER A 1 196 ? 0.570 11.489 15.164 1.00 87.94 196 SER A N 1
ATOM 1506 C CA . SER A 1 196 ? 1.191 11.452 13.836 1.00 87.94 196 SER A CA 1
ATOM 1507 C C . SER A 1 196 ? 0.261 10.841 12.780 1.00 87.94 196 SER A C 1
ATOM 1509 O O . SER A 1 196 ? -0.900 10.539 13.046 1.00 87.94 196 SER A O 1
ATOM 1511 N N . ASN A 1 197 ? 0.761 10.678 11.554 1.00 92.50 197 ASN A N 1
ATOM 1512 C CA . ASN A 1 197 ? 0.141 9.816 10.552 1.00 92.50 197 ASN A CA 1
ATOM 1513 C C . ASN A 1 197 ? 1.030 8.576 10.398 1.00 92.50 197 ASN A C 1
ATOM 1515 O O . ASN A 1 197 ? 2.209 8.695 10.064 1.00 92.50 197 ASN A O 1
ATOM 1519 N N . VAL A 1 198 ? 0.475 7.395 10.656 1.00 95.94 198 VAL A N 1
ATOM 1520 C CA . VAL A 1 198 ? 1.189 6.119 10.576 1.00 95.94 198 VAL A CA 1
ATOM 1521 C C . VAL A 1 198 ? 0.915 5.500 9.210 1.00 95.94 198 VAL A C 1
ATOM 1523 O O . VAL A 1 198 ? -0.222 5.126 8.918 1.00 95.94 198 VAL A O 1
ATOM 1526 N N . ARG A 1 199 ? 1.945 5.389 8.360 1.00 96.94 199 ARG A N 1
ATOM 1527 C CA . ARG A 1 199 ? 1.843 4.593 7.126 1.00 96.94 199 ARG A CA 1
ATOM 1528 C C . ARG A 1 199 ? 1.629 3.134 7.515 1.00 96.94 199 ARG A C 1
ATOM 1530 O O . ARG A 1 199 ? 2.275 2.645 8.436 1.00 96.94 199 ARG A O 1
ATOM 1537 N N . ALA A 1 200 ? 0.710 2.455 6.850 1.00 98.00 200 ALA A N 1
ATOM 1538 C CA . ALA A 1 200 ? 0.449 1.046 7.069 1.00 98.00 200 ALA A CA 1
ATOM 1539 C C . ALA A 1 200 ? -0.067 0.392 5.792 1.00 98.00 200 ALA A C 1
ATOM 1541 O O . ALA A 1 200 ? -0.805 1.019 5.032 1.00 98.00 200 ALA A O 1
ATOM 1542 N N . ARG A 1 201 ? 0.234 -0.892 5.608 1.00 98.19 201 ARG A N 1
ATOM 1543 C CA . ARG A 1 201 ? -0.478 -1.733 4.643 1.00 98.19 201 ARG A CA 1
ATOM 1544 C C . ARG A 1 201 ? -1.460 -2.624 5.385 1.00 98.19 201 ARG A C 1
ATOM 1546 O O . ARG A 1 201 ? -1.129 -3.225 6.409 1.00 98.19 201 ARG A O 1
ATOM 1553 N N . VAL A 1 202 ? -2.696 -2.661 4.903 1.00 98.56 202 VAL A N 1
ATOM 1554 C CA . VAL A 1 202 ? -3.819 -3.329 5.561 1.00 98.56 202 VAL A CA 1
ATOM 1555 C C . VAL A 1 202 ? -4.487 -4.280 4.584 1.00 98.56 202 VAL A C 1
ATOM 1557 O O . VAL A 1 202 ? -4.859 -3.877 3.491 1.00 98.56 202 VAL A O 1
ATOM 1560 N N . PHE A 1 203 ? -4.677 -5.530 4.989 1.00 98.62 203 PHE A N 1
ATOM 1561 C CA . PHE A 1 203 ? -5.571 -6.468 4.329 1.00 98.62 203 PHE A CA 1
ATOM 1562 C C . PHE A 1 203 ? -6.931 -6.476 5.034 1.00 98.62 203 PHE A C 1
ATOM 1564 O O . PHE A 1 203 ? -7.012 -6.690 6.248 1.00 98.62 203 PHE A O 1
ATOM 1571 N N . VAL A 1 204 ? -7.986 -6.291 4.245 1.00 98.31 204 VAL A N 1
ATOM 1572 C CA . VAL A 1 204 ? -9.390 -6.335 4.644 1.00 98.31 204 VAL A CA 1
ATOM 1573 C C . VAL A 1 204 ? -10.037 -7.591 4.054 1.00 98.31 204 VAL A C 1
ATOM 1575 O O . VAL A 1 204 ? -10.014 -7.769 2.833 1.00 98.31 204 VAL A O 1
ATOM 1578 N N . PRO A 1 205 ? -10.606 -8.483 4.884 1.00 97.38 205 PRO A N 1
ATOM 1579 C CA . PRO A 1 205 ? -11.233 -9.705 4.400 1.00 97.38 205 PRO A CA 1
ATOM 1580 C C . PRO A 1 205 ? -12.565 -9.426 3.693 1.00 97.38 205 PRO A C 1
ATOM 1582 O O . PRO A 1 205 ? -13.316 -8.525 4.070 1.00 97.38 205 PRO A O 1
ATOM 1585 N N . SER A 1 206 ? -12.897 -10.264 2.710 1.00 95.12 206 SER A N 1
ATOM 1586 C CA . SER A 1 206 ? -14.193 -10.227 2.030 1.00 95.12 206 SER A CA 1
ATOM 1587 C C . SER A 1 206 ? -15.348 -10.448 3.010 1.00 95.12 206 SER A C 1
ATOM 1589 O O . SER A 1 206 ? -15.298 -11.363 3.837 1.00 95.12 206 SER A O 1
ATOM 1591 N N . GLY A 1 207 ? -16.421 -9.668 2.871 1.00 91.25 207 GLY A N 1
ATOM 1592 C CA . GLY A 1 207 ? -17.632 -9.817 3.685 1.00 91.25 207 GLY A CA 1
ATOM 1593 C C . GLY A 1 207 ? -17.544 -9.203 5.085 1.00 91.25 207 GLY A C 1
ATOM 1594 O O . GLY A 1 207 ? -18.413 -9.478 5.920 1.00 91.25 207 GLY A O 1
ATOM 1595 N N . LEU A 1 208 ? -16.529 -8.372 5.349 1.00 94.69 208 LEU A N 1
ATOM 1596 C CA . LEU A 1 208 ? -16.473 -7.556 6.555 1.00 94.69 208 LEU A CA 1
ATOM 1597 C C . LEU A 1 208 ? -17.677 -6.602 6.593 1.00 94.69 208 LEU A C 1
ATOM 1599 O O . LEU A 1 208 ? -18.028 -5.959 5.610 1.00 94.69 208 LEU A O 1
ATOM 1603 N N . THR A 1 209 ? -18.349 -6.521 7.738 1.00 91.81 209 THR A N 1
ATOM 1604 C CA . THR A 1 209 ? -19.502 -5.627 7.937 1.00 91.81 209 THR A CA 1
ATOM 1605 C C . THR A 1 209 ? -19.457 -5.071 9.348 1.00 91.81 209 THR A C 1
ATOM 1607 O O . THR A 1 209 ? -18.849 -5.678 10.229 1.00 91.81 209 THR A O 1
ATOM 1610 N N . LYS A 1 210 ? -20.116 -3.932 9.588 1.00 87.69 210 LYS A N 1
ATOM 1611 C CA . LYS A 1 210 ? -20.140 -3.294 10.917 1.00 87.69 210 LYS A CA 1
ATOM 1612 C C . LYS A 1 210 ? -20.638 -4.232 12.025 1.00 87.69 210 LYS A C 1
ATOM 1614 O O . LYS A 1 210 ? -20.123 -4.167 13.134 1.00 87.69 210 LYS A O 1
ATOM 1619 N N . ASP A 1 211 ? -21.561 -5.136 11.700 1.00 90.44 211 ASP A N 1
ATOM 1620 C CA . ASP A 1 211 ? -22.150 -6.093 12.648 1.00 90.44 211 ASP A CA 1
ATOM 1621 C C . ASP A 1 211 ? -21.323 -7.379 12.821 1.00 90.44 211 ASP A C 1
ATOM 1623 O O . ASP A 1 211 ? -21.638 -8.219 13.663 1.00 90.44 211 ASP A O 1
ATOM 1627 N N . LYS A 1 212 ? -20.268 -7.564 12.018 1.00 91.06 212 LYS A N 1
ATOM 1628 C CA . LYS A 1 212 ? -19.383 -8.734 12.061 1.00 91.06 212 LYS A CA 1
ATOM 1629 C C . LYS A 1 212 ? -17.932 -8.284 12.219 1.00 91.06 212 LYS A C 1
ATOM 1631 O O . LYS A 1 212 ? -17.185 -8.307 11.239 1.00 91.06 212 LYS A O 1
ATOM 1636 N N . PRO A 1 213 ? -17.526 -7.865 13.430 1.00 93.81 213 PRO A N 1
ATOM 1637 C CA . PRO A 1 213 ? -16.154 -7.461 13.683 1.00 93.81 213 PRO A CA 1
ATOM 1638 C C . PRO A 1 213 ? -15.180 -8.631 13.492 1.00 93.81 213 PRO A C 1
ATOM 1640 O O . PRO A 1 213 ? -15.436 -9.767 13.909 1.00 93.81 213 PRO A O 1
ATOM 1643 N N . ALA A 1 214 ? -14.050 -8.349 12.847 1.00 95.94 214 ALA A N 1
ATOM 1644 C CA . ALA A 1 214 ? -13.017 -9.338 12.562 1.00 95.94 214 ALA A CA 1
ATOM 1645 C C . ALA A 1 214 ? -11.906 -9.311 13.616 1.00 95.94 214 ALA A C 1
ATOM 1647 O O . ALA A 1 214 ? -11.594 -8.267 14.190 1.00 95.94 214 ALA A O 1
ATOM 1648 N N . ALA A 1 215 ? -11.272 -10.466 13.833 1.00 97.75 215 ALA A N 1
ATOM 1649 C CA . ALA A 1 215 ? -9.993 -10.503 14.531 1.00 97.75 215 ALA A CA 1
ATOM 1650 C C . ALA A 1 215 ? -8.952 -9.690 13.744 1.00 97.75 215 ALA A C 1
ATOM 1652 O O . ALA A 1 215 ? -9.001 -9.649 12.512 1.00 97.75 215 ALA A O 1
ATOM 1653 N N . LEU A 1 216 ? -8.013 -9.073 14.456 1.00 98.25 216 LEU A N 1
ATOM 1654 C CA . LEU A 1 216 ? -6.941 -8.263 13.887 1.00 98.25 216 LEU A CA 1
ATOM 1655 C C . LEU A 1 216 ? -5.587 -8.894 14.194 1.00 98.25 216 LEU A C 1
ATOM 1657 O O . LEU A 1 216 ? -5.298 -9.203 15.344 1.00 98.25 216 LEU A O 1
ATOM 1661 N N . VAL A 1 217 ? -4.726 -9.006 13.187 1.00 98.00 217 VAL A N 1
ATOM 1662 C CA . VAL A 1 217 ? -3.296 -9.282 13.361 1.00 98.00 217 VAL A CA 1
ATOM 1663 C C . VAL A 1 217 ? -2.501 -8.023 13.036 1.00 98.00 217 VAL A C 1
ATOM 1665 O O . VAL A 1 217 ? -2.685 -7.435 11.972 1.00 98.00 217 VAL A O 1
ATOM 1668 N N . ILE A 1 218 ? -1.602 -7.624 13.932 1.00 97.75 218 ILE A N 1
ATOM 1669 C CA . ILE A 1 218 ? -0.671 -6.512 13.732 1.00 97.75 218 ILE A CA 1
ATOM 1670 C C . ILE A 1 218 ? 0.725 -7.074 13.477 1.00 97.75 218 ILE A C 1
ATOM 1672 O O . ILE A 1 218 ? 1.252 -7.804 14.318 1.00 97.75 218 ILE A O 1
ATOM 1676 N N . GLY A 1 219 ? 1.325 -6.727 12.339 1.00 96.56 219 GLY A N 1
ATOM 1677 C CA . GLY A 1 219 ? 2.668 -7.160 11.954 1.00 96.56 219 GLY A CA 1
ATOM 1678 C C . GLY A 1 219 ? 3.721 -6.065 12.114 1.00 96.56 219 GLY A C 1
ATOM 1679 O O . GLY A 1 219 ? 3.723 -5.100 11.359 1.00 96.56 219 GLY A O 1
ATOM 1680 N N . LEU A 1 220 ? 4.675 -6.245 13.034 1.00 96.50 220 LEU A N 1
ATOM 1681 C CA . LEU A 1 220 ? 5.800 -5.322 13.249 1.00 96.50 220 LEU A CA 1
ATOM 1682 C C . LEU A 1 220 ? 7.069 -5.806 12.535 1.00 96.50 220 LEU A C 1
ATOM 1684 O O . LEU A 1 220 ? 7.578 -6.900 12.800 1.00 96.50 220 LEU A O 1
ATOM 1688 N N . HIS A 1 221 ? 7.579 -5.008 11.601 1.00 94.94 221 HIS A N 1
ATOM 1689 C CA . HIS A 1 221 ? 8.723 -5.379 10.768 1.00 94.94 221 HIS A CA 1
ATOM 1690 C C . HIS A 1 221 ? 10.083 -5.177 11.471 1.00 94.94 221 HIS A C 1
ATOM 1692 O O . HIS A 1 221 ? 10.207 -4.548 12.524 1.00 94.94 221 HIS A O 1
ATOM 1698 N N . GLY A 1 222 ? 11.142 -5.757 10.896 1.00 91.38 222 GLY A N 1
ATOM 1699 C CA . GLY A 1 222 ? 12.518 -5.577 11.374 1.00 91.38 222 GLY A CA 1
ATOM 1700 C C . GLY A 1 222 ? 13.145 -4.244 10.938 1.00 91.38 222 GLY A C 1
ATOM 1701 O O . GLY A 1 222 ? 12.573 -3.492 10.157 1.00 91.38 222 GLY A O 1
ATOM 1702 N N . ARG A 1 223 ? 14.369 -3.952 11.408 1.00 87.50 223 ARG A N 1
ATOM 1703 C CA . ARG A 1 223 ? 15.024 -2.645 11.184 1.00 87.50 223 ARG A CA 1
ATOM 1704 C C . ARG A 1 223 ? 15.327 -2.280 9.737 1.00 87.50 223 ARG A C 1
ATOM 1706 O O . ARG A 1 223 ? 15.285 -1.104 9.404 1.00 87.50 223 ARG A O 1
ATOM 1713 N N . ALA A 1 224 ? 15.677 -3.272 8.933 1.00 85.88 224 ALA A N 1
ATOM 1714 C CA . ALA A 1 224 ? 16.052 -3.084 7.536 1.00 85.88 224 ALA A CA 1
ATOM 1715 C C . ALA A 1 224 ? 14.852 -3.177 6.579 1.00 85.88 224 ALA A C 1
ATOM 1717 O O . ALA A 1 224 ? 15.045 -3.224 5.374 1.00 85.88 224 ALA A O 1
ATOM 1718 N N . PHE A 1 225 ? 13.637 -3.261 7.122 1.00 90.38 225 PHE A N 1
ATOM 1719 C CA . PHE A 1 225 ? 12.419 -3.578 6.385 1.00 90.38 225 PHE A CA 1
ATOM 1720 C C . PHE A 1 225 ? 11.370 -2.489 6.582 1.00 90.38 225 PHE A C 1
ATOM 1722 O O . PHE A 1 225 ? 11.588 -1.519 7.316 1.00 90.38 225 PHE A O 1
ATOM 1729 N N . ASP A 1 226 ? 10.230 -2.673 5.935 1.00 93.12 226 ASP A N 1
ATOM 1730 C CA . ASP A 1 226 ? 9.063 -1.817 6.043 1.00 93.12 226 ASP A CA 1
ATOM 1731 C C . ASP A 1 226 ? 7.775 -2.640 6.235 1.00 93.12 226 ASP A C 1
ATOM 1733 O O . ASP A 1 226 ? 7.794 -3.863 6.397 1.00 93.12 226 ASP A O 1
ATOM 1737 N N . GLU A 1 227 ? 6.651 -1.945 6.314 1.00 95.00 227 GLU A N 1
ATOM 1738 C CA . GLU A 1 227 ? 5.302 -2.483 6.440 1.00 95.00 227 GLU A CA 1
ATOM 1739 C C . GLU A 1 227 ? 4.918 -3.427 5.299 1.00 95.00 227 GLU A C 1
ATOM 1741 O O . GLU A 1 227 ? 4.183 -4.393 5.523 1.00 95.00 227 GLU A O 1
ATOM 1746 N N . ASP A 1 228 ? 5.447 -3.197 4.100 1.00 95.12 228 ASP A N 1
ATOM 1747 C CA . ASP A 1 228 ? 5.121 -3.959 2.899 1.00 95.12 228 ASP A CA 1
ATOM 1748 C C . ASP A 1 228 ? 5.826 -5.321 2.907 1.00 95.12 228 ASP A C 1
ATOM 1750 O O . ASP A 1 228 ? 5.311 -6.312 2.381 1.00 95.12 228 ASP A O 1
ATOM 1754 N N . THR A 1 229 ? 6.927 -5.441 3.656 1.00 94.06 229 THR A N 1
ATOM 1755 C CA . THR A 1 229 ? 7.640 -6.707 3.866 1.00 94.06 229 THR A CA 1
ATOM 1756 C C . THR A 1 229 ? 6.753 -7.826 4.428 1.00 94.06 229 THR A C 1
ATOM 1758 O O . THR A 1 229 ? 6.991 -8.992 4.115 1.00 94.06 229 THR A O 1
ATOM 1761 N N . TRP A 1 230 ? 5.712 -7.535 5.216 1.00 95.12 230 TRP A N 1
ATOM 1762 C CA . TRP A 1 230 ? 4.784 -8.581 5.680 1.00 95.12 230 TRP A CA 1
ATOM 1763 C C . TRP A 1 230 ? 3.920 -9.176 4.569 1.00 95.12 230 TRP A C 1
ATOM 1765 O O . TRP A 1 230 ? 3.495 -10.328 4.683 1.00 95.12 230 TRP A O 1
ATOM 1775 N N . PHE A 1 231 ? 3.651 -8.393 3.530 1.00 95.75 231 PHE A N 1
ATOM 1776 C CA . PHE A 1 231 ? 2.802 -8.774 2.411 1.00 95.75 231 PHE A CA 1
ATOM 1777 C C . PHE A 1 231 ? 3.607 -9.478 1.328 1.00 95.75 231 PHE A C 1
ATOM 1779 O O . PHE A 1 231 ? 3.165 -10.508 0.827 1.00 95.75 231 PHE A O 1
ATOM 1786 N N . ASP A 1 232 ? 4.809 -8.980 1.040 1.00 90.31 232 ASP A N 1
ATOM 1787 C CA . ASP A 1 232 ? 5.556 -9.428 -0.137 1.00 90.31 232 ASP A CA 1
ATOM 1788 C C . ASP A 1 232 ? 6.817 -10.232 0.238 1.00 90.31 232 ASP A C 1
ATOM 1790 O O . ASP A 1 232 ? 7.232 -11.127 -0.493 1.00 90.31 232 ASP A O 1
ATOM 1794 N N . GLY A 1 233 ? 7.419 -9.965 1.404 1.00 87.19 233 GLY A N 1
ATOM 1795 C CA . GLY A 1 233 ? 8.718 -10.522 1.800 1.00 87.19 233 GLY A CA 1
ATOM 1796 C C . GLY A 1 233 ? 8.636 -11.743 2.720 1.00 87.19 233 GLY A C 1
ATOM 1797 O O . GLY A 1 233 ? 9.030 -12.851 2.350 1.00 87.19 233 GLY A O 1
ATOM 1798 N N . TYR A 1 234 ? 8.152 -11.562 3.953 1.00 88.31 234 TYR A N 1
ATOM 1799 C CA . TYR A 1 234 ? 8.191 -12.602 4.987 1.00 88.31 234 TYR A CA 1
ATOM 1800 C C . TYR A 1 234 ? 7.360 -13.827 4.598 1.00 88.31 234 TYR A C 1
ATOM 1802 O O . TYR A 1 234 ? 6.129 -13.805 4.600 1.00 88.31 234 TYR A O 1
ATOM 1810 N N . GLY A 1 235 ? 8.062 -14.917 4.267 1.00 86.56 235 GLY A N 1
ATOM 1811 C CA . GLY A 1 235 ? 7.448 -16.155 3.795 1.00 86.56 235 GLY A CA 1
ATOM 1812 C C . GLY A 1 235 ? 6.594 -15.957 2.541 1.00 86.56 235 GLY A C 1
ATOM 1813 O O . GLY A 1 235 ? 5.599 -16.662 2.399 1.00 86.56 235 GLY A O 1
ATOM 1814 N N . CYS A 1 236 ? 6.929 -14.979 1.686 1.00 87.69 236 CYS A N 1
ATOM 1815 C CA . CYS A 1 236 ? 6.126 -14.598 0.515 1.00 87.69 236 CYS A CA 1
ATOM 1816 C C . CYS A 1 236 ? 4.662 -14.273 0.886 1.00 87.69 236 CYS A C 1
ATOM 1818 O O . CYS A 1 236 ? 3.724 -14.795 0.281 1.00 87.69 236 CYS A O 1
ATOM 1820 N N . GLY A 1 237 ? 4.455 -13.496 1.955 1.00 92.31 237 GLY A N 1
ATOM 1821 C CA . GLY A 1 237 ? 3.118 -13.078 2.390 1.00 92.31 237 GLY A CA 1
ATOM 1822 C C . GLY A 1 237 ? 2.324 -14.136 3.156 1.00 92.31 237 GLY A C 1
ATOM 1823 O O . GLY A 1 237 ? 1.102 -14.018 3.290 1.00 92.31 237 GLY A O 1
ATOM 1824 N N . GLN A 1 238 ? 2.983 -15.179 3.679 1.00 93.88 238 GLN A N 1
ATOM 1825 C CA . GLN A 1 238 ? 2.325 -16.297 4.366 1.00 93.88 238 GLN A CA 1
ATOM 1826 C C . GLN A 1 238 ? 1.344 -15.834 5.453 1.00 93.88 238 GLN A C 1
ATOM 1828 O O . GLN A 1 238 ? 0.232 -16.356 5.537 1.00 93.88 238 GLN A O 1
ATOM 1833 N N . SER A 1 239 ? 1.731 -14.862 6.280 1.00 93.12 239 SER A N 1
ATOM 1834 C CA . SER A 1 239 ? 0.886 -14.365 7.373 1.00 93.12 239 SER A CA 1
ATOM 1835 C C . SER A 1 239 ? -0.391 -13.697 6.864 1.00 93.12 239 SER A C 1
ATOM 1837 O O . SER A 1 239 ? -1.469 -13.937 7.406 1.00 93.12 239 SER A O 1
ATOM 1839 N N . VAL A 1 240 ? -0.289 -12.915 5.787 1.00 96.69 240 VAL A N 1
ATOM 1840 C CA . VAL A 1 240 ? -1.437 -12.243 5.163 1.00 96.69 240 VAL A CA 1
ATOM 1841 C C . VAL A 1 240 ? -2.354 -13.266 4.494 1.00 96.69 240 VAL A C 1
ATOM 1843 O O . VAL A 1 240 ? -3.573 -13.196 4.647 1.00 96.69 240 VAL A O 1
ATOM 1846 N N . ARG A 1 241 ? -1.791 -14.288 3.834 1.00 96.62 241 ARG A N 1
ATOM 1847 C CA . ARG A 1 241 ? -2.565 -15.414 3.285 1.00 96.62 241 ARG A CA 1
ATOM 1848 C C . ARG A 1 241 ? -3.339 -16.164 4.372 1.00 96.62 241 ARG A C 1
ATOM 1850 O O . ARG A 1 241 ? -4.526 -16.424 4.203 1.00 96.62 241 ARG A O 1
ATOM 1857 N N . LEU A 1 242 ? -2.703 -16.452 5.507 1.00 96.50 242 LEU A N 1
ATOM 1858 C CA . LEU A 1 242 ? -3.360 -17.106 6.643 1.00 96.50 242 LEU A CA 1
ATOM 1859 C C . LEU A 1 242 ? -4.475 -16.242 7.249 1.00 96.50 242 LEU A C 1
ATOM 1861 O O . LEU A 1 242 ? -5.503 -16.787 7.657 1.00 96.50 242 LEU A O 1
ATOM 1865 N N . ALA A 1 243 ? -4.288 -14.920 7.313 1.00 97.00 243 ALA A N 1
ATOM 1866 C CA . ALA A 1 243 ? -5.330 -13.993 7.750 1.00 97.00 243 ALA A CA 1
ATOM 1867 C C . ALA A 1 243 ? -6.520 -14.000 6.777 1.00 97.00 243 ALA A C 1
ATOM 1869 O O . ALA A 1 243 ? -7.665 -14.125 7.210 1.00 97.00 243 ALA A O 1
ATOM 1870 N N . ARG A 1 244 ? -6.252 -13.983 5.465 1.00 97.06 244 ARG A N 1
ATOM 1871 C CA . ARG A 1 244 ? -7.264 -14.096 4.403 1.00 97.06 244 ARG A CA 1
ATOM 1872 C C . ARG A 1 244 ? -8.097 -15.367 4.518 1.00 97.06 244 ARG A C 1
ATOM 1874 O O . ARG A 1 244 ? -9.319 -15.280 4.536 1.00 97.06 244 ARG A O 1
ATOM 1881 N N . GLU A 1 245 ? -7.457 -16.523 4.669 1.00 97.19 245 GLU A N 1
ATOM 1882 C CA . GLU A 1 245 ? -8.140 -17.817 4.843 1.00 97.19 245 GLU A CA 1
ATOM 1883 C C . GLU A 1 245 ? -9.054 -17.855 6.076 1.00 97.19 245 GLU A C 1
ATOM 1885 O O . GLU A 1 245 ? -10.062 -18.558 6.086 1.00 97.19 245 GLU A O 1
ATOM 1890 N N . ARG A 1 246 ? -8.716 -17.091 7.121 1.00 96.44 246 ARG A N 1
ATOM 1891 C CA . ARG A 1 246 ? -9.479 -17.022 8.377 1.00 96.44 246 ARG A CA 1
ATOM 1892 C C . ARG A 1 246 ? -10.532 -15.914 8.394 1.00 96.44 246 ARG A C 1
ATOM 1894 O O . ARG A 1 246 ? -11.285 -15.825 9.362 1.00 96.44 246 ARG A O 1
ATOM 1901 N N . GLY A 1 247 ? -10.577 -15.059 7.370 1.00 97.00 247 GLY A N 1
ATOM 1902 C CA . GLY A 1 247 ? -11.413 -13.858 7.369 1.00 97.00 247 GLY A CA 1
ATOM 1903 C C . GLY A 1 247 ? -10.983 -12.834 8.425 1.00 97.00 247 GLY A C 1
ATOM 1904 O O . GLY A 1 247 ? -11.828 -12.202 9.055 1.00 97.00 247 GLY A O 1
ATOM 1905 N N . TRP A 1 248 ? -9.680 -12.720 8.686 1.00 98.06 248 TRP A N 1
ATOM 1906 C CA . TRP A 1 248 ? -9.109 -11.793 9.666 1.00 98.06 248 TRP A CA 1
ATOM 1907 C C . TRP A 1 248 ? -8.548 -10.547 8.980 1.00 98.06 248 TRP A C 1
ATOM 1909 O O . TRP A 1 248 ? -8.059 -10.614 7.851 1.00 98.06 248 TRP A O 1
ATOM 1919 N N . LEU A 1 249 ? -8.584 -9.419 9.688 1.00 98.56 249 LEU A N 1
ATOM 1920 C CA . LEU A 1 249 ? -7.843 -8.217 9.321 1.00 98.56 249 LEU A CA 1
ATOM 1921 C C . LEU A 1 249 ? -6.350 -8.451 9.574 1.00 98.56 249 LEU A C 1
ATOM 1923 O O . LEU A 1 249 ? -5.968 -9.029 10.595 1.00 98.56 249 LEU A O 1
ATOM 1927 N N . PHE A 1 250 ? -5.500 -7.957 8.679 1.00 98.75 250 PHE A N 1
ATOM 1928 C CA . PHE A 1 250 ? -4.057 -7.892 8.906 1.00 98.75 250 PHE A CA 1
ATOM 1929 C C . PHE A 1 250 ? -3.584 -6.465 8.663 1.00 98.75 250 PHE A C 1
ATOM 1931 O O . PHE A 1 250 ? -3.887 -5.900 7.619 1.00 98.75 250 PHE A O 1
ATOM 1938 N N . ALA A 1 251 ? -2.840 -5.878 9.593 1.00 98.50 251 ALA A N 1
ATOM 1939 C CA . ALA A 1 251 ? -2.296 -4.534 9.452 1.00 98.50 251 ALA A CA 1
ATOM 1940 C C . ALA A 1 251 ? -0.810 -4.520 9.812 1.00 98.50 251 ALA A C 1
ATOM 1942 O O . ALA A 1 251 ? -0.427 -4.917 10.909 1.00 98.50 251 ALA A O 1
ATOM 1943 N N . ALA A 1 252 ? 0.028 -4.032 8.906 1.00 98.06 252 ALA A N 1
ATOM 1944 C CA . ALA A 1 252 ? 1.435 -3.780 9.175 1.00 98.06 252 ALA A CA 1
ATOM 1945 C C . ALA A 1 252 ? 1.660 -2.265 9.230 1.00 98.06 252 ALA A C 1
ATOM 1947 O O . ALA A 1 252 ? 1.593 -1.623 8.184 1.00 98.06 252 ALA A O 1
ATOM 1948 N N . PRO A 1 253 ? 1.863 -1.658 10.412 1.00 97.19 253 PRO A N 1
ATOM 1949 C CA . PRO A 1 253 ? 2.300 -0.272 10.500 1.00 97.19 253 PRO A CA 1
ATOM 1950 C C . PRO A 1 253 ? 3.793 -0.143 10.179 1.00 97.19 253 PRO A C 1
ATOM 1952 O O . PRO A 1 253 ? 4.598 -1.005 10.547 1.00 97.19 253 PRO A O 1
ATOM 1955 N N . ARG A 1 254 ? 4.169 0.982 9.565 1.00 95.25 254 ARG A N 1
ATOM 1956 C CA . ARG A 1 254 ? 5.551 1.459 9.530 1.00 95.25 254 ARG A CA 1
ATOM 1957 C C . ARG A 1 254 ? 6.008 1.639 10.969 1.00 95.25 254 ARG A C 1
ATOM 1959 O O . ARG A 1 254 ? 5.360 2.355 11.731 1.00 95.25 254 ARG A O 1
ATOM 1966 N N . CYS A 1 255 ? 7.122 1.008 11.316 1.00 91.81 255 CYS A N 1
ATOM 1967 C CA . CYS A 1 255 ? 7.658 1.028 12.666 1.00 91.81 255 CYS A CA 1
ATOM 1968 C C . CYS A 1 255 ? 9.180 1.227 12.683 1.00 91.81 255 CYS A C 1
ATOM 1970 O O . CYS A 1 255 ? 9.918 0.744 11.820 1.00 91.81 255 CYS A O 1
ATOM 1972 N N . ASP A 1 256 ? 9.683 1.944 13.680 1.00 88.19 256 ASP A N 1
ATOM 1973 C CA . ASP A 1 256 ? 11.113 2.112 13.936 1.00 88.19 256 ASP A CA 1
ATOM 1974 C C . ASP A 1 256 ? 11.623 1.197 15.062 1.00 88.19 256 ASP A C 1
ATOM 1976 O O . ASP A 1 256 ? 12.826 1.152 15.344 1.00 88.19 256 ASP A O 1
ATOM 1980 N N . GLY A 1 257 ? 10.732 0.398 15.651 1.00 83.38 257 GLY A N 1
ATOM 1981 C CA . GLY A 1 257 ? 11.027 -0.538 16.722 1.00 83.38 257 GLY A CA 1
ATOM 1982 C C . GLY A 1 257 ? 11.107 0.100 18.107 1.00 83.38 257 GLY A C 1
ATOM 1983 O O . GLY A 1 257 ? 11.540 -0.575 19.044 1.00 83.38 257 GLY A O 1
ATOM 1984 N N . THR A 1 258 ? 10.732 1.370 18.248 1.00 86.31 258 THR A N 1
ATOM 1985 C CA . THR A 1 258 ? 10.648 2.083 19.530 1.00 86.31 258 THR A CA 1
ATOM 1986 C C . THR A 1 258 ? 9.214 2.251 20.029 1.00 86.31 258 THR A C 1
ATOM 1988 O O . THR A 1 258 ? 9.005 2.790 21.117 1.00 86.31 258 THR A O 1
ATOM 1991 N N . GLU A 1 259 ? 8.236 1.738 19.279 1.00 87.69 259 GLU A N 1
ATOM 1992 C CA . GLU A 1 259 ? 6.816 1.861 19.584 1.00 87.69 259 GLU A CA 1
ATOM 1993 C C . GLU A 1 259 ? 6.491 1.289 20.963 1.00 87.69 259 GLU A C 1
ATOM 1995 O O . GLU A 1 259 ? 6.857 0.167 21.333 1.00 87.69 259 GLU A O 1
ATOM 2000 N N . THR A 1 260 ? 5.757 2.075 21.737 1.00 87.12 260 THR A N 1
ATOM 2001 C CA . THR A 1 260 ? 5.262 1.669 23.042 1.00 87.12 260 THR A CA 1
ATOM 2002 C C . THR A 1 260 ? 3.931 0.929 22.911 1.00 87.12 260 THR A C 1
ATOM 2004 O O . THR A 1 260 ? 3.247 0.984 21.890 1.00 87.12 260 THR A O 1
ATOM 2007 N N . ALA A 1 261 ? 3.502 0.270 23.991 1.00 86.81 261 ALA A N 1
ATOM 2008 C CA . ALA A 1 261 ? 2.160 -0.312 24.058 1.00 86.81 261 ALA A CA 1
ATOM 2009 C C . ALA A 1 261 ? 1.051 0.731 23.806 1.00 86.81 261 ALA A C 1
ATOM 2011 O O . ALA A 1 261 ? 0.026 0.400 23.217 1.00 86.81 261 ALA A O 1
ATOM 2012 N N . ALA A 1 262 ? 1.266 1.987 24.219 1.00 87.56 262 ALA A N 1
ATOM 2013 C CA . ALA A 1 262 ? 0.313 3.070 23.994 1.00 87.56 262 ALA A CA 1
ATOM 2014 C C . ALA A 1 262 ? 0.226 3.450 22.509 1.00 87.56 262 ALA A C 1
ATOM 2016 O O . ALA A 1 262 ? -0.876 3.648 22.008 1.00 87.56 262 ALA A O 1
ATOM 2017 N N . ASP A 1 263 ? 1.356 3.477 21.796 1.00 90.38 263 ASP A N 1
ATOM 2018 C CA . ASP A 1 263 ? 1.385 3.774 20.358 1.00 90.38 263 ASP A CA 1
ATOM 2019 C C . ASP A 1 263 ? 0.670 2.681 19.550 1.00 90.38 263 ASP A C 1
ATOM 2021 O O . ASP A 1 263 ? -0.104 2.969 18.638 1.00 90.38 263 ASP A O 1
ATOM 2025 N N . LEU A 1 264 ? 0.859 1.412 19.927 1.00 90.75 264 LEU A N 1
ATOM 2026 C CA . LEU A 1 264 ? 0.161 0.289 19.295 1.00 90.75 264 LEU A CA 1
ATOM 2027 C C . LEU A 1 264 ? -1.342 0.298 19.601 1.00 90.75 264 LEU A C 1
ATOM 2029 O O . LEU A 1 264 ? -2.153 0.068 18.704 1.00 90.75 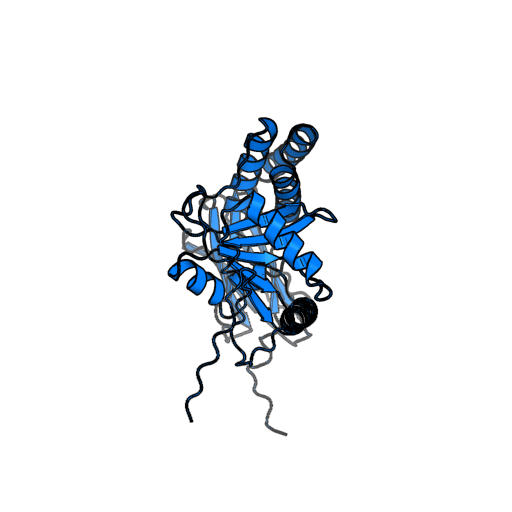264 LEU A O 1
ATOM 2033 N N . ALA A 1 265 ? -1.735 0.596 20.842 1.00 90.50 265 ALA A N 1
ATOM 2034 C CA . ALA A 1 265 ? -3.143 0.747 21.205 1.00 90.50 265 ALA A CA 1
ATOM 2035 C C . ALA A 1 265 ? -3.799 1.911 20.445 1.00 90.50 265 ALA A C 1
ATOM 2037 O O . ALA A 1 265 ? -4.934 1.796 19.982 1.00 90.50 265 ALA A O 1
ATOM 2038 N N . GLU A 1 266 ? -3.068 3.011 20.267 1.00 92.25 266 GLU A N 1
ATOM 2039 C CA . GLU A 1 266 ? -3.502 4.154 19.474 1.00 92.25 266 GLU A CA 1
ATOM 2040 C C . GLU A 1 266 ? -3.702 3.788 18.004 1.00 92.25 266 GLU A C 1
ATOM 2042 O O . GLU A 1 266 ? -4.721 4.145 17.411 1.00 92.25 266 GLU A O 1
ATOM 2047 N N . PHE A 1 267 ? -2.771 3.029 17.428 1.00 94.56 267 PHE A N 1
ATOM 2048 C CA . PHE A 1 267 ? -2.893 2.518 16.069 1.00 94.56 267 PHE A CA 1
ATOM 2049 C C . PHE A 1 267 ? -4.141 1.639 15.899 1.00 94.56 267 PHE A C 1
ATOM 2051 O O . PHE A 1 267 ? -4.923 1.856 14.972 1.00 94.56 267 PHE A O 1
ATOM 2058 N N . VAL A 1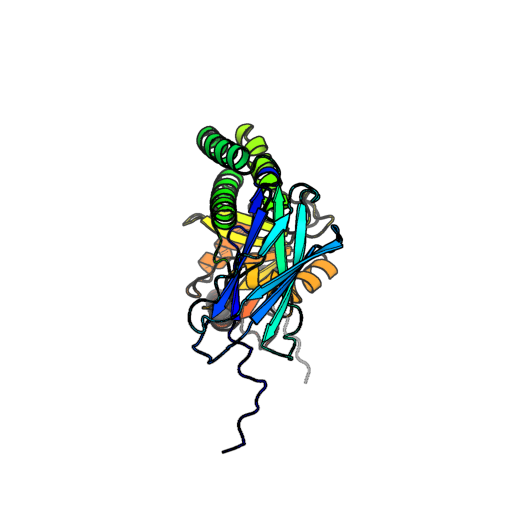 268 ? -4.385 0.698 16.822 1.00 95.00 268 VAL A N 1
ATOM 2059 C CA . VAL A 1 268 ? -5.594 -0.149 16.812 1.00 95.00 268 VAL A CA 1
ATOM 2060 C C . VAL A 1 268 ? -6.856 0.697 16.915 1.00 95.00 268 VAL A C 1
ATOM 2062 O O . VAL A 1 268 ? -7.815 0.464 16.182 1.00 95.00 268 VAL A O 1
ATOM 2065 N N . ARG A 1 269 ? -6.858 1.704 17.791 1.00 94.31 269 ARG A N 1
ATOM 2066 C CA . ARG A 1 269 ? -7.989 2.619 17.962 1.00 94.31 269 ARG A CA 1
ATOM 2067 C C . ARG A 1 269 ? -8.264 3.412 16.688 1.00 94.31 269 ARG A C 1
ATOM 2069 O O . ARG A 1 269 ? -9.420 3.499 16.282 1.00 94.31 269 ARG A O 1
ATOM 2076 N N . ALA A 1 270 ? -7.229 3.959 16.051 1.00 95.69 270 ALA A N 1
ATOM 2077 C CA . ALA A 1 270 ? -7.348 4.679 14.787 1.00 95.69 270 ALA A CA 1
ATOM 2078 C C . ALA A 1 270 ? -7.894 3.767 13.678 1.00 95.69 270 ALA A C 1
ATOM 2080 O O . ALA A 1 270 ? -8.865 4.127 13.010 1.00 95.69 270 ALA A O 1
ATOM 2081 N N . LEU A 1 271 ? -7.350 2.554 13.542 1.00 96.81 271 LEU A N 1
ATOM 2082 C CA . LEU A 1 271 ? -7.823 1.558 12.579 1.00 96.81 271 LEU A CA 1
ATOM 2083 C C . LEU A 1 271 ? -9.279 1.139 12.851 1.00 96.81 271 LEU A C 1
ATOM 2085 O O . LEU A 1 271 ? -10.065 0.997 11.916 1.00 96.81 271 LEU A O 1
ATOM 2089 N N . GLY A 1 272 ? -9.665 1.033 14.125 1.00 95.94 272 GLY A N 1
ATOM 2090 C CA . GLY A 1 272 ? -11.027 0.726 14.573 1.00 95.94 272 GLY A CA 1
ATOM 2091 C C . GLY A 1 272 ? -12.065 1.796 14.239 1.00 95.94 272 GLY A C 1
ATOM 2092 O O . GLY A 1 272 ? -13.259 1.511 14.243 1.00 95.94 272 GLY A O 1
ATOM 2093 N N . THR A 1 273 ? -11.638 3.019 13.899 1.00 95.06 273 THR A N 1
ATOM 2094 C CA . THR A 1 273 ? -12.550 4.044 13.359 1.00 95.06 273 THR A CA 1
ATOM 2095 C C . THR A 1 273 ? -12.930 3.796 11.898 1.00 95.06 273 THR A C 1
ATOM 2097 O O . THR A 1 273 ? -13.904 4.374 11.416 1.00 95.06 273 THR A O 1
ATOM 2100 N N . VAL A 1 274 ? -12.166 2.948 11.202 1.00 96.75 274 VAL A N 1
ATOM 2101 C CA . VAL A 1 274 ? -12.328 2.633 9.777 1.00 96.75 274 VAL A CA 1
ATOM 2102 C C . VAL A 1 274 ? -12.943 1.248 9.605 1.00 96.75 274 VAL A C 1
ATOM 2104 O O . VAL A 1 274 ? -13.895 1.085 8.844 1.00 96.75 274 VAL A O 1
ATOM 2107 N N . TYR A 1 275 ? -12.430 0.260 10.342 1.00 97.69 275 TYR A N 1
ATOM 2108 C CA . TYR A 1 275 ? -12.824 -1.140 10.218 1.00 97.69 275 TYR A CA 1
ATOM 2109 C C . TYR A 1 275 ? -13.380 -1.693 11.537 1.00 97.69 275 TYR A C 1
ATOM 2111 O O . TYR A 1 275 ? -12.832 -1.412 12.603 1.00 97.69 275 TYR A O 1
ATOM 2119 N N . PRO A 1 276 ? -14.438 -2.521 11.491 1.00 96.62 276 PRO A N 1
ATOM 2120 C CA . PRO A 1 276 ? -14.975 -3.186 12.669 1.00 96.62 276 PRO A CA 1
ATOM 2121 C C . PRO A 1 276 ? -13.998 -4.272 13.139 1.00 96.62 276 PRO A C 1
ATOM 2123 O O . PRO A 1 276 ? -13.897 -5.348 12.548 1.00 96.62 276 PRO A O 1
ATOM 2126 N N . ILE A 1 277 ? -13.267 -3.968 14.210 1.00 96.00 277 ILE A N 1
ATOM 2127 C CA . ILE A 1 277 ? -12.309 -4.869 14.854 1.00 96.00 277 ILE A CA 1
ATOM 2128 C C . ILE A 1 277 ? -12.951 -5.464 16.102 1.00 96.00 277 ILE A C 1
ATOM 2130 O O . ILE A 1 277 ? -13.594 -4.758 16.876 1.00 96.00 277 ILE A O 1
ATOM 2134 N N . ASP A 1 278 ? -12.750 -6.761 16.310 1.00 93.06 278 ASP A N 1
ATOM 2135 C CA . ASP A 1 278 ? -13.090 -7.423 17.561 1.00 93.06 278 ASP A CA 1
ATOM 2136 C C . ASP A 1 278 ? -11.977 -7.158 18.588 1.00 93.06 278 ASP A C 1
ATOM 2138 O O . ASP A 1 278 ? -10.878 -7.711 18.450 1.00 93.06 278 ASP A O 1
ATOM 2142 N N . PRO A 1 279 ? -12.221 -6.331 19.622 1.00 87.88 279 PRO A N 1
ATOM 2143 C CA . PRO A 1 279 ? -11.177 -5.943 20.563 1.00 87.88 279 PRO A CA 1
ATOM 2144 C C . PRO A 1 279 ? -10.679 -7.114 21.418 1.00 87.88 279 PRO A C 1
ATOM 2146 O O . PRO A 1 279 ? -9.589 -7.019 21.971 1.00 87.88 279 PRO A O 1
ATOM 2149 N N . SER A 1 280 ? -11.437 -8.215 21.515 1.00 88.50 280 SER A N 1
ATOM 2150 C CA . SER A 1 280 ? -11.029 -9.433 22.233 1.00 88.50 280 SER A CA 1
ATOM 2151 C C . SER A 1 280 ? -10.079 -10.325 21.428 1.00 88.50 280 SER A C 1
ATOM 2153 O O . SER A 1 280 ? -9.501 -11.268 21.969 1.00 88.50 280 SER A O 1
ATOM 2155 N N . ARG A 1 281 ? -9.911 -10.045 20.128 1.00 93.25 281 ARG A N 1
ATOM 2156 C CA . ARG A 1 281 ? -9.115 -10.850 19.195 1.00 93.25 281 ARG A CA 1
ATOM 2157 C C . ARG A 1 281 ? -8.121 -9.989 18.421 1.00 93.25 281 ARG A C 1
ATOM 2159 O O . ARG A 1 281 ? -8.114 -9.993 17.190 1.00 93.25 281 ARG A O 1
ATOM 2166 N N . VAL A 1 282 ? -7.256 -9.281 19.146 1.00 94.06 282 VAL A N 1
ATOM 2167 C CA . VAL A 1 282 ? -6.111 -8.565 18.565 1.00 94.06 282 VAL A CA 1
ATOM 2168 C C . VAL A 1 282 ? -4.837 -9.362 18.831 1.00 94.06 282 VAL A C 1
ATOM 2170 O O . VAL A 1 282 ? -4.498 -9.638 19.976 1.00 94.06 282 VAL A O 1
ATOM 2173 N N . LEU A 1 283 ? -4.126 -9.756 17.781 1.00 93.69 283 LEU A N 1
ATOM 2174 C CA . LEU A 1 283 ? -2.869 -10.487 17.865 1.00 93.69 283 LEU A CA 1
ATOM 2175 C C . LEU A 1 283 ? -1.718 -9.603 17.405 1.00 93.69 283 LEU A C 1
ATOM 2177 O O . LEU A 1 283 ? -1.849 -8.854 16.439 1.00 93.69 283 LEU A O 1
ATOM 2181 N N . LEU A 1 284 ? -0.575 -9.734 18.069 1.00 93.44 284 LEU A N 1
ATOM 2182 C CA . LEU A 1 284 ? 0.639 -9.006 17.724 1.00 93.44 284 LEU A CA 1
ATOM 2183 C C . LEU A 1 284 ? 1.728 -9.993 17.308 1.00 93.44 284 LEU A C 1
ATOM 2185 O O . LEU A 1 284 ? 2.066 -10.910 18.058 1.00 93.44 284 LEU A O 1
ATOM 2189 N N . VAL A 1 285 ? 2.281 -9.796 16.115 1.00 92.88 285 VAL A N 1
ATOM 2190 C CA . VAL A 1 285 ? 3.406 -10.569 15.584 1.00 92.88 285 VAL A CA 1
ATOM 2191 C C . VAL A 1 285 ? 4.530 -9.622 15.184 1.00 92.88 285 VAL A C 1
ATOM 2193 O O . VAL A 1 285 ? 4.294 -8.485 14.781 1.00 92.88 285 VAL A O 1
ATOM 2196 N N . GLY A 1 286 ? 5.775 -10.073 15.305 1.00 92.94 286 GLY A N 1
ATOM 2197 C CA . GLY A 1 286 ? 6.924 -9.230 15.002 1.00 92.94 286 GLY A CA 1
ATOM 2198 C C . GLY A 1 286 ? 8.159 -10.028 14.612 1.00 92.94 286 GLY A C 1
ATOM 2199 O O . GLY A 1 286 ? 8.367 -11.136 15.104 1.00 92.94 286 GLY A O 1
ATOM 2200 N N . HIS A 1 287 ? 8.995 -9.450 13.750 1.00 90.56 287 HIS A N 1
ATOM 2201 C CA . HIS A 1 287 ? 10.267 -10.041 13.333 1.00 90.56 287 HIS A CA 1
ATOM 2202 C C . HIS A 1 287 ? 11.461 -9.219 13.836 1.00 90.56 287 HIS A C 1
ATOM 2204 O O . HIS A 1 287 ? 11.480 -7.992 13.722 1.00 90.56 287 HIS A O 1
ATOM 2210 N N . SER A 1 288 ? 12.489 -9.896 14.366 1.00 91.62 288 SER A N 1
ATOM 2211 C CA . SER A 1 288 ? 13.717 -9.268 14.877 1.00 91.62 288 SER A CA 1
ATOM 2212 C C . SER A 1 288 ? 13.395 -8.110 15.840 1.00 91.62 288 SER A C 1
ATOM 2214 O O . SER A 1 288 ? 12.742 -8.333 16.860 1.00 91.62 288 SER A O 1
ATOM 2216 N N . ARG A 1 289 ? 13.792 -6.870 15.517 1.00 92.38 289 ARG A N 1
ATOM 2217 C CA . ARG A 1 289 ? 13.460 -5.676 16.304 1.00 92.38 289 ARG A CA 1
ATOM 2218 C C . ARG A 1 289 ? 11.953 -5.526 16.543 1.00 92.38 289 ARG A C 1
ATOM 2220 O O . ARG A 1 289 ? 11.578 -5.322 17.689 1.00 92.38 289 ARG A O 1
ATOM 2227 N N . GLY A 1 290 ? 11.106 -5.729 15.531 1.00 92.00 290 GLY A N 1
ATOM 2228 C CA . GLY A 1 290 ? 9.649 -5.697 15.693 1.00 92.00 290 GLY A CA 1
ATOM 2229 C C . GLY A 1 290 ? 9.119 -6.797 16.622 1.00 92.00 290 GLY A C 1
ATOM 2230 O O . GLY A 1 290 ? 8.155 -6.583 17.349 1.00 92.00 290 GLY A O 1
ATOM 2231 N N . GLY A 1 291 ? 9.788 -7.955 16.684 1.00 90.88 291 GLY A N 1
ATOM 2232 C CA . GLY A 1 291 ? 9.493 -9.001 17.673 1.00 90.88 291 GLY A CA 1
ATOM 2233 C C . GLY A 1 291 ? 9.854 -8.576 19.100 1.00 90.88 291 GLY A C 1
ATOM 2234 O O . GLY A 1 291 ? 9.092 -8.811 20.038 1.00 90.88 291 GLY A O 1
ATOM 2235 N N . GLY A 1 292 ? 10.982 -7.878 19.264 1.00 90.56 292 GLY A N 1
ATOM 2236 C CA . GLY A 1 292 ? 11.364 -7.251 20.531 1.00 90.56 292 GLY A CA 1
ATOM 2237 C C . GLY A 1 292 ? 10.362 -6.186 20.985 1.00 90.56 292 GLY A C 1
ATOM 2238 O O . GLY A 1 292 ? 9.981 -6.164 22.158 1.00 90.56 292 GLY A O 1
ATOM 2239 N N . THR A 1 293 ? 9.891 -5.349 20.058 1.00 90.69 293 THR A N 1
ATOM 2240 C CA . THR A 1 293 ? 8.842 -4.345 20.292 1.00 90.69 293 THR A CA 1
ATOM 2241 C C . THR A 1 293 ? 7.534 -5.010 20.710 1.00 90.69 293 THR A C 1
ATOM 2243 O O . THR A 1 293 ? 6.971 -4.650 21.744 1.00 90.69 293 THR A O 1
ATOM 2246 N N . ALA A 1 294 ? 7.112 -6.061 19.997 1.00 88.94 294 ALA A N 1
ATOM 2247 C CA . ALA A 1 294 ? 5.915 -6.828 20.327 1.00 88.94 294 ALA A CA 1
ATOM 2248 C C . ALA A 1 294 ? 5.964 -7.415 21.746 1.00 88.94 294 ALA A C 1
ATOM 2250 O O . ALA A 1 294 ? 5.040 -7.235 22.542 1.00 88.94 294 ALA A O 1
ATOM 2251 N N . LEU A 1 295 ? 7.078 -8.063 22.099 1.00 88.12 295 LEU A N 1
ATOM 2252 C CA . LEU A 1 295 ? 7.262 -8.648 23.425 1.00 88.12 295 LEU A CA 1
ATOM 2253 C C . LEU A 1 295 ? 7.316 -7.579 24.527 1.00 88.12 295 LEU A C 1
ATOM 2255 O O . LEU A 1 295 ? 6.807 -7.791 25.628 1.00 88.12 295 LEU A O 1
ATOM 2259 N N . SER A 1 296 ? 7.933 -6.431 24.247 1.00 86.12 296 SER A N 1
ATOM 2260 C CA . SER A 1 296 ? 8.038 -5.323 25.202 1.00 86.12 296 SER A CA 1
ATOM 2261 C C . SER A 1 296 ? 6.680 -4.678 25.475 1.00 86.12 296 SER A C 1
ATOM 2263 O O . SER A 1 296 ? 6.356 -4.420 26.637 1.00 86.12 296 SER A O 1
ATOM 2265 N N . ALA A 1 297 ? 5.866 -4.480 24.434 1.00 82.69 297 ALA A N 1
ATOM 2266 C CA . ALA A 1 297 ? 4.501 -3.983 24.563 1.00 82.69 297 ALA A CA 1
ATOM 2267 C C . ALA A 1 297 ? 3.643 -4.923 25.424 1.00 82.69 297 ALA A C 1
ATOM 2269 O O . ALA A 1 297 ? 3.010 -4.471 26.381 1.00 82.69 297 ALA A O 1
ATOM 2270 N N . LEU A 1 298 ? 3.717 -6.236 25.166 1.00 77.31 298 LEU A N 1
ATOM 2271 C CA . LEU A 1 298 ? 3.005 -7.243 25.954 1.00 77.31 298 LEU A CA 1
ATOM 2272 C C . LEU A 1 298 ? 3.438 -7.238 27.425 1.00 77.31 298 LEU A C 1
ATOM 2274 O O . LEU A 1 298 ? 2.600 -7.191 28.319 1.00 77.31 298 LEU A O 1
ATOM 2278 N N . ARG A 1 299 ? 4.749 -7.257 27.700 1.00 74.38 299 ARG A N 1
ATOM 2279 C CA . ARG A 1 299 ? 5.274 -7.264 29.078 1.00 74.38 299 ARG A CA 1
ATOM 2280 C C . ARG A 1 299 ? 4.779 -6.080 29.900 1.00 74.38 299 ARG A C 1
ATOM 2282 O O . ARG A 1 299 ? 4.593 -6.221 31.106 1.00 74.38 299 ARG A O 1
ATOM 2289 N N . ARG A 1 300 ? 4.607 -4.916 29.272 1.00 66.44 300 ARG A N 1
ATOM 2290 C CA . ARG A 1 300 ? 4.097 -3.719 29.941 1.00 66.44 300 ARG A CA 1
ATOM 2291 C C . ARG A 1 300 ? 2.603 -3.833 30.224 1.00 66.44 300 ARG A C 1
ATOM 2293 O O . ARG A 1 300 ? 2.210 -3.606 31.359 1.00 66.44 300 ARG A O 1
ATOM 2300 N N . GLN A 1 301 ? 1.816 -4.299 29.255 1.00 65.25 301 GLN A N 1
ATOM 2301 C CA . GLN A 1 301 ? 0.397 -4.576 29.473 1.00 65.25 301 GLN A CA 1
ATOM 2302 C C . GLN A 1 301 ? 0.192 -5.577 30.618 1.00 65.25 301 GLN A C 1
ATOM 2304 O O . GLN A 1 301 ? -0.572 -5.292 31.528 1.00 65.25 301 GLN A O 1
ATOM 2309 N N . LEU A 1 302 ? 0.941 -6.687 30.646 1.00 57.84 302 LEU A N 1
ATOM 2310 C CA . LEU A 1 302 ? 0.856 -7.684 31.723 1.00 57.84 302 LEU A CA 1
ATOM 2311 C C . LEU A 1 302 ? 1.261 -7.123 33.099 1.00 57.84 302 LEU A C 1
ATOM 2313 O O . LEU A 1 302 ? 0.707 -7.539 34.113 1.00 57.84 302 LEU A O 1
ATOM 2317 N N . ARG A 1 303 ? 2.206 -6.172 33.158 1.00 55.47 303 ARG A N 1
ATOM 2318 C CA . ARG A 1 303 ? 2.552 -5.462 34.405 1.00 55.47 303 ARG A CA 1
ATOM 2319 C C . ARG A 1 303 ? 1.434 -4.538 34.871 1.00 55.47 303 ARG A C 1
ATOM 2321 O O . ARG A 1 303 ? 1.186 -4.468 36.069 1.00 55.47 303 ARG A O 1
ATOM 2328 N N . ASP A 1 304 ? 0.779 -3.864 33.936 1.00 55.91 304 ASP A N 1
ATOM 2329 C CA . ASP A 1 304 ? -0.293 -2.917 34.229 1.00 55.91 304 ASP A CA 1
ATOM 2330 C C . ASP A 1 304 ? -1.625 -3.639 34.540 1.00 55.91 304 ASP A C 1
ATOM 2332 O O . ASP A 1 304 ? -2.463 -3.086 35.250 1.00 55.91 304 ASP A O 1
ATOM 2336 N N . THR A 1 305 ? -1.813 -4.886 34.074 1.00 53.75 305 THR A N 1
ATOM 2337 C CA . THR A 1 305 ? -3.043 -5.685 34.269 1.00 53.75 305 THR A CA 1
ATOM 2338 C C . THR A 1 305 ? -2.897 -6.909 35.188 1.00 53.75 305 THR A C 1
ATOM 2340 O O . THR A 1 305 ? -3.898 -7.549 35.496 1.00 53.75 305 THR A O 1
ATOM 2343 N N . GLY A 1 306 ? -1.688 -7.250 35.650 1.00 34.88 306 GLY A N 1
ATOM 2344 C CA . GLY A 1 306 ? -1.451 -8.227 36.724 1.00 34.88 306 GLY A CA 1
ATOM 2345 C C . GLY A 1 306 ? -1.526 -9.721 36.364 1.00 34.88 306 GLY A C 1
ATOM 2346 O O . GLY A 1 306 ? -1.540 -10.541 37.279 1.00 34.88 306 GLY A O 1
ATOM 2347 N N . ALA A 1 307 ? -1.543 -10.112 35.086 1.00 35.81 307 ALA A N 1
ATOM 2348 C CA . ALA A 1 307 ? -1.618 -11.524 34.684 1.00 35.81 307 ALA A CA 1
ATOM 2349 C C . ALA A 1 307 ? -0.299 -12.016 34.066 1.00 35.81 307 ALA A C 1
ATOM 2351 O O . ALA A 1 307 ? 0.257 -11.379 33.177 1.00 35.81 307 ALA A O 1
ATOM 2352 N N . LEU A 1 308 ? 0.213 -13.157 34.532 1.00 30.44 308 LEU A N 1
ATOM 2353 C CA . LEU A 1 308 ? 1.391 -13.836 33.987 1.00 30.44 308 LEU A CA 1
ATOM 2354 C C . LEU A 1 308 ? 0.895 -14.941 33.042 1.00 30.44 308 LEU A C 1
ATOM 2356 O O . LEU A 1 308 ? 0.196 -15.835 33.506 1.00 30.44 308 LEU A O 1
ATOM 2360 N N . PHE A 1 309 ? 1.248 -14.917 31.752 1.00 33.31 309 PHE A N 1
ATOM 2361 C CA . PHE A 1 309 ? 0.967 -16.049 30.862 1.00 33.31 309 PHE A CA 1
ATOM 2362 C C . PHE A 1 309 ? 2.215 -16.558 30.141 1.00 33.31 309 PHE A C 1
ATOM 2364 O O . PHE A 1 309 ? 3.061 -15.807 29.653 1.00 33.31 309 PHE A O 1
ATOM 2371 N N . GLN A 1 310 ? 2.295 -17.884 30.170 1.00 25.98 310 GLN A N 1
ATOM 2372 C CA . GLN A 1 310 ? 3.351 -18.787 29.748 1.00 25.98 310 GLN A CA 1
ATOM 2373 C C . GLN A 1 310 ? 3.508 -18.774 28.220 1.00 25.98 310 GLN A C 1
ATOM 2375 O O . GLN A 1 310 ? 2.528 -18.783 27.481 1.00 25.98 310 GLN A O 1
ATOM 2380 N N . THR A 1 311 ? 4.754 -18.707 27.752 1.00 30.56 311 THR A N 1
ATOM 2381 C CA . THR A 1 311 ? 5.109 -18.537 26.339 1.00 30.56 311 THR A CA 1
ATOM 2382 C C . THR A 1 311 ? 5.335 -19.873 25.643 1.00 30.56 311 THR A C 1
ATOM 2384 O O . THR A 1 311 ? 6.187 -20.635 26.094 1.00 30.56 311 THR A O 1
ATOM 2387 N N . ASP A 1 312 ? 4.709 -20.058 24.482 1.00 24.84 312 ASP A N 1
ATOM 2388 C CA . ASP A 1 312 ? 5.357 -20.704 23.338 1.00 24.84 312 ASP A CA 1
ATOM 2389 C C . ASP A 1 312 ? 5.568 -19.640 22.242 1.00 24.84 312 ASP A C 1
ATOM 2391 O O . ASP A 1 312 ? 4.687 -18.801 22.010 1.00 24.84 312 ASP A O 1
ATOM 2395 N N . PRO A 1 313 ? 6.740 -19.593 21.588 1.00 34.12 313 PRO A N 1
ATOM 2396 C CA . PRO A 1 313 ? 7.068 -18.542 20.642 1.00 34.12 313 PRO A CA 1
ATOM 2397 C C . PRO A 1 313 ? 6.374 -18.835 19.311 1.00 34.12 313 PRO A C 1
ATOM 2399 O O . PRO A 1 313 ? 6.973 -19.507 18.486 1.00 34.12 313 PRO A O 1
ATOM 2402 N N . LEU A 1 314 ? 5.133 -18.367 19.105 1.00 34.81 314 LEU A N 1
ATOM 2403 C CA . LEU A 1 314 ? 4.571 -18.092 17.761 1.00 34.81 314 LEU A CA 1
ATOM 2404 C C . LEU A 1 314 ? 3.184 -17.413 17.710 1.00 34.81 314 LEU A C 1
ATOM 2406 O O . LEU A 1 314 ? 2.719 -17.102 16.616 1.00 34.81 314 LEU A O 1
ATOM 2410 N N . SER A 1 315 ? 2.527 -17.086 18.823 1.00 30.09 315 SER A N 1
ATOM 2411 C CA . SER A 1 315 ? 1.313 -16.250 18.778 1.00 30.09 315 SER A CA 1
ATOM 2412 C C . SER A 1 315 ? 0.979 -15.664 20.143 1.00 30.09 315 SER A C 1
ATOM 2414 O O . SER A 1 315 ? 0.916 -16.400 21.122 1.00 30.09 315 SER A O 1
ATOM 2416 N N . VAL A 1 316 ? 0.715 -14.358 20.200 1.00 36.97 316 VAL A N 1
ATOM 2417 C CA . VAL A 1 316 ? 0.204 -13.673 21.394 1.00 36.97 316 VAL A CA 1
ATOM 2418 C C . VAL A 1 316 ? -1.194 -13.148 21.077 1.00 36.97 316 VAL A C 1
ATOM 2420 O O . VAL A 1 316 ? -1.351 -12.344 20.159 1.00 36.97 316 VAL A O 1
ATOM 2423 N N . GLN A 1 317 ? -2.200 -13.603 21.828 1.00 32.81 317 GLN A N 1
ATOM 2424 C CA . GLN A 1 317 ? -3.540 -13.011 21.858 1.00 32.81 317 GLN A CA 1
ATOM 2425 C C . GLN A 1 317 ? -3.575 -11.887 22.902 1.00 32.81 317 GLN A C 1
ATOM 2427 O O . GLN A 1 317 ? -3.187 -12.097 24.049 1.00 32.81 317 GLN A O 1
ATOM 2432 N N . LEU A 1 318 ? -4.052 -10.705 22.520 1.00 35.84 318 LEU A N 1
ATOM 2433 C CA . LEU A 1 318 ? -4.380 -9.611 23.430 1.00 35.84 318 LEU A CA 1
ATOM 2434 C C . LEU A 1 318 ? -5.888 -9.675 23.703 1.00 35.84 318 LEU A C 1
ATOM 2436 O O . LEU A 1 318 ? -6.685 -9.467 22.791 1.00 35.84 318 LEU A O 1
ATOM 2440 N N . ASN A 1 319 ? -6.277 -9.966 24.946 1.00 36.53 319 ASN A N 1
ATOM 2441 C CA . ASN A 1 319 ? -7.671 -9.909 25.389 1.00 36.53 319 ASN A CA 1
ATOM 2442 C C . ASN A 1 319 ? -7.837 -8.801 26.453 1.00 36.53 319 ASN A C 1
ATOM 2444 O O . ASN A 1 319 ? -7.190 -8.886 27.499 1.00 36.53 319 ASN A O 1
ATOM 2448 N N . PRO A 1 320 ? -8.671 -7.768 26.223 1.00 38.31 320 PRO A N 1
ATOM 2449 C CA . PRO A 1 320 ? -8.982 -6.734 27.203 1.00 38.31 320 PRO A CA 1
ATOM 2450 C C . PRO A 1 320 ? -10.389 -6.869 27.829 1.00 38.31 320 PRO A C 1
ATOM 2452 O O . PRO A 1 320 ? -10.950 -5.865 28.263 1.00 38.31 320 PRO A O 1
ATOM 2455 N N . ALA A 1 321 ? -10.975 -8.071 27.914 1.00 31.44 321 ALA A N 1
ATOM 2456 C CA . ALA A 1 321 ? -12.232 -8.290 28.641 1.00 31.44 321 ALA A CA 1
ATOM 2457 C C . ALA A 1 321 ? -12.160 -9.528 29.553 1.00 31.44 321 ALA A C 1
ATOM 2459 O O . ALA A 1 321 ? -11.757 -10.610 29.129 1.00 31.44 321 ALA A O 1
ATOM 2460 N N . GLY A 1 322 ? -12.492 -9.314 30.830 1.00 36.91 322 GLY A N 1
ATOM 2461 C CA . GLY A 1 322 ? -12.154 -10.183 31.954 1.00 36.91 322 GLY A CA 1
ATOM 2462 C C . GLY A 1 322 ? -12.902 -11.507 32.048 1.00 36.91 322 GLY A C 1
ATOM 2463 O O . GLY A 1 322 ? -13.973 -11.680 31.474 1.00 36.91 322 GLY A O 1
ATOM 2464 N N . ILE A 1 323 ? -12.324 -12.410 32.843 1.00 29.98 323 ILE A N 1
ATOM 2465 C CA . ILE A 1 323 ? -12.990 -13.572 33.429 1.00 29.98 323 ILE A CA 1
ATOM 2466 C C . ILE A 1 323 ? -12.473 -13.719 34.863 1.00 29.98 323 ILE A C 1
ATOM 2468 O O . ILE A 1 323 ? -11.266 -13.682 35.111 1.00 29.98 323 ILE A O 1
ATOM 2472 N N . GLU A 1 324 ? -13.432 -13.810 35.781 1.00 29.98 324 GLU A N 1
ATOM 2473 C CA . GLU A 1 324 ? -13.273 -14.139 37.191 1.00 29.98 324 GLU A CA 1
ATOM 2474 C C . GLU A 1 324 ? -12.467 -15.427 37.374 1.00 29.98 324 GLU A C 1
ATOM 2476 O O . GLU A 1 324 ? -12.587 -16.396 36.628 1.00 29.98 324 GLU A O 1
ATOM 2481 N N . THR A 1 325 ? -11.630 -15.419 38.402 1.00 31.64 325 THR A N 1
ATOM 2482 C CA . THR A 1 325 ? -10.932 -16.594 38.904 1.00 31.64 325 THR A CA 1
ATOM 2483 C C . THR A 1 325 ? -11.942 -17.632 39.379 1.00 31.64 325 THR A C 1
ATOM 2485 O O . THR A 1 325 ? -12.606 -17.394 40.384 1.00 31.64 325 THR A O 1
ATOM 2488 N N . ASP A 1 326 ? -11.971 -18.797 38.738 1.00 25.05 326 ASP A N 1
ATOM 2489 C CA . ASP A 1 326 ? -12.314 -20.034 39.432 1.00 25.05 326 ASP A CA 1
ATOM 2490 C C . ASP A 1 326 ? -11.180 -21.035 39.233 1.00 25.05 326 ASP A C 1
ATOM 2492 O O . ASP A 1 326 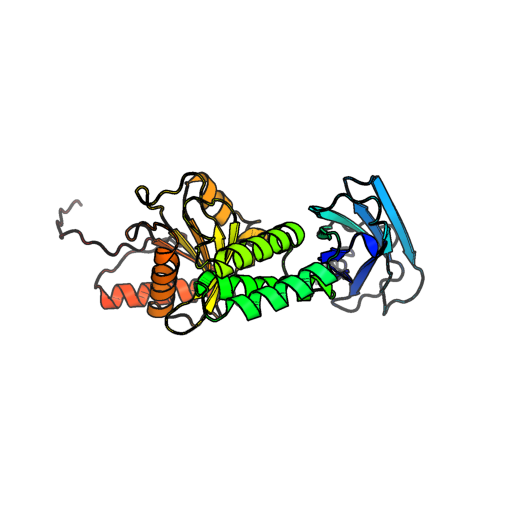? -10.919 -21.555 38.146 1.00 25.05 326 ASP A O 1
ATOM 2496 N N . VAL A 1 327 ? -10.435 -21.206 40.320 1.00 32.72 327 VAL A N 1
ATOM 2497 C CA . VAL A 1 327 ? -9.335 -22.146 40.454 1.00 32.72 327 VAL A CA 1
ATOM 2498 C C . VAL A 1 327 ? -9.970 -23.466 40.870 1.00 32.72 327 VAL A C 1
ATOM 2500 O O . VAL A 1 327 ? -10.433 -23.594 42.000 1.00 32.72 327 VAL A O 1
ATOM 2503 N N . ALA A 1 328 ? -10.007 -24.440 39.967 1.00 27.09 328 ALA A N 1
ATOM 2504 C CA . ALA A 1 328 ? -10.245 -25.828 40.329 1.00 27.09 328 ALA A CA 1
ATOM 2505 C C . ALA A 1 328 ? -9.002 -26.635 39.952 1.00 27.09 328 ALA A C 1
ATOM 2507 O O . ALA A 1 328 ? -8.685 -26.823 38.777 1.00 27.09 328 ALA A O 1
ATOM 2508 N N . GLU A 1 329 ? -8.288 -27.021 41.005 1.00 34.28 329 GLU A N 1
ATOM 2509 C CA . GLU A 1 329 ? -7.200 -27.990 41.050 1.00 34.28 329 GLU A CA 1
ATOM 2510 C C . GLU A 1 329 ? -7.526 -29.241 40.233 1.00 34.28 329 GLU A C 1
ATOM 2512 O O . GLU A 1 329 ? -8.626 -29.769 40.361 1.00 34.28 329 GLU A O 1
ATOM 2517 N N . PHE A 1 330 ? -6.550 -29.764 39.491 1.00 27.08 330 PHE A N 1
ATOM 2518 C CA . PHE A 1 330 ? -6.352 -31.206 39.378 1.00 27.08 330 PHE A CA 1
ATOM 2519 C C . PHE A 1 330 ? -4.858 -31.508 39.218 1.00 27.08 330 PHE A C 1
ATOM 2521 O O . PHE A 1 330 ? -4.146 -30.815 38.488 1.00 27.08 330 PHE A O 1
ATOM 2528 N N . GLU A 1 331 ? -4.447 -32.506 39.999 1.00 31.27 331 GLU A N 1
ATOM 2529 C CA . GLU A 1 331 ? -3.130 -33.139 40.140 1.00 31.27 331 GLU A CA 1
ATOM 2530 C C . GLU A 1 331 ? -2.494 -33.611 38.823 1.00 31.27 331 GLU A C 1
ATOM 2532 O O . GLU A 1 331 ? -3.236 -34.012 37.895 1.00 31.27 331 GLU A O 1
#

pLDDT: mean 79.43, std 21.35, range [24.84, 98.75]

Foldseek 3Di:
DPDDDPPPQPPFKDKWWQFLAAALVVQWTFIFIAGNDQDQQFWKWKWKDFPVPRDTQTDTDGDDSHGRRDGRTDGSNPPDFWWTWIWIWIDRDPDIDDTDTAIGGYDHPLVVLLVVLVVLLVLLPPQFDPFLSQQLVVLSVVLVLNGRTHPDPDHDRSRVSSVVSVVSSVQRSVRHHPFALQDFAKGFTQQDFPVGTWTKIKGQEPPFDLVDAFFEEEEEEDQVDFRCCCC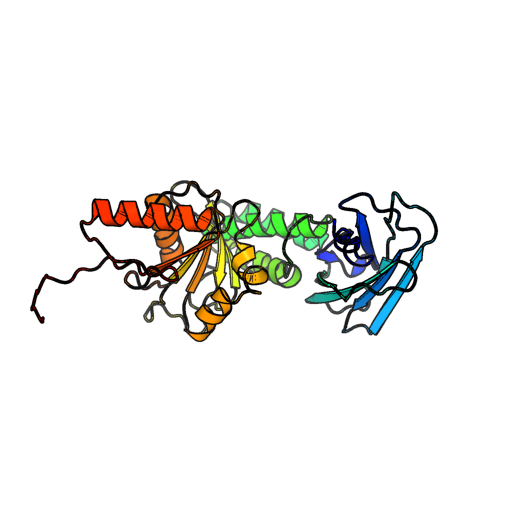CNDVRNVVVVVCRVVRHMYMYTGDNLPDALVNVVRVVVSVCVGGRHDQQRYKYDYDDSSNVSRVRNVVVVCVVVVDDDDDDPDIDGDGPDDDDDDDDDDD

Sequence (331 aa):
MAPYREGDDYANLGLVLSSRLCNRSDGTTSVSAEELYPLSLVHVRICCMLPKLGEVSDYEAAEDPWNISLPVSLNLRRAECGDVPMEVSLWPGDFMIPLTTVQISIVERRDERLAALATDIETAREKSPKLELETATMLHGLLTSLARGSSEAHDYPGARLLAEAEQVVAAAKKGERWYGPERDGEFFLALPTAQSNVRARVFVPSGLTKDKPAALVIGLHGRAFDEDTWFDGYGCGQSVRLARERGWLFAAPRCDGTETAADLAEFVRALGTVYPIDPSRVLLVGHSRGGGTALSALRRQLRDTGALFQTDPLSVQLNPAGIETDVAEFE

Radius of gyration: 23.49 Å; chains: 1; bounding box: 61×55×69 Å